Protein AF-A0ABD3NQJ9-F1 (afdb_monomer)

Sequence (187 aa):
MKRMGCMSRQHNANIPLTPEFCPSEAPSSSPTLSTSPSTSISPSTTGTDMPSSEPSLAPSQVCYPNTRRVKIQATTSDHIQVFELKVFSSGSNIAQGKTATRSSTYGTLGADRAVDGLLSLFSHTANSGSGAWLKVDLGSASDVNSITIENRWCTNKDDPHGCLCILSSAELILYNDNGDAISTVYL

Nearest PDB structures (foldseek):
  2ls6-assembly1_A  TM=3.231E-01  e=3.257E+00  Clostridium perfringens ATCC 13124
  3mpb-assembly1_A  TM=2.169E-01  e=3.257E+00  Escherichia coli O157:H7
  8vbx-assembly1_A  TM=2.309E-01  e=4.919E+00  Pectobacterium phage PhiM1
  7nvg-assembly1_W3  TM=8.852E-02  e=2.288E+00  Salmonella enterica subsp. enterica serovar Typhimurium

Radius of gyration: 22.19 Å; Cα contacts (8 Å, |Δi|>4): 408; chains: 1; bounding box: 38×42×75 Å

Organism: NCBI:txid382360

Structure (mmCIF, N/CA/C/O backbone):
data_AF-A0ABD3NQJ9-F1
#
_entry.id   AF-A0ABD3NQJ9-F1
#
loop_
_atom_site.group_PDB
_atom_site.id
_atom_si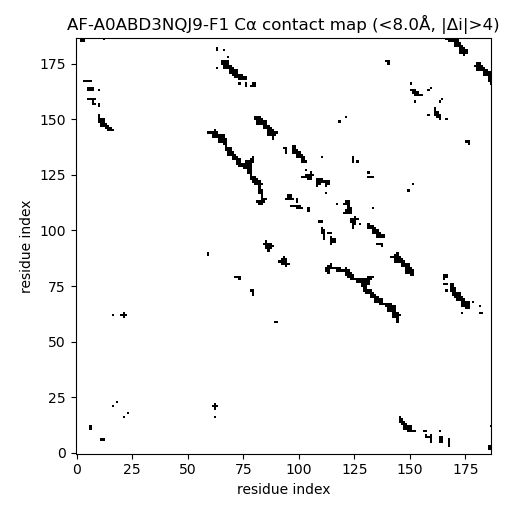te.type_symbol
_atom_site.label_atom_id
_atom_site.lab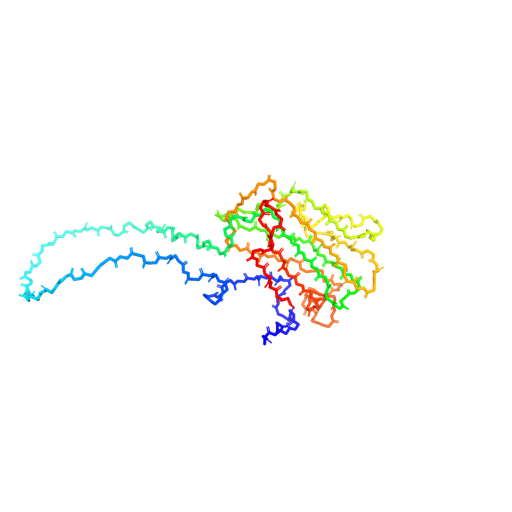el_alt_id
_atom_site.label_comp_id
_atom_site.label_asym_id
_atom_site.label_entity_id
_atom_site.label_seq_id
_atom_site.pdbx_PDB_ins_code
_atom_site.Cartn_x
_atom_site.Cartn_y
_atom_site.Cartn_z
_atom_site.occupancy
_atom_site.B_iso_or_equiv
_atom_site.auth_seq_id
_atom_site.auth_comp_id
_atom_site.auth_asym_id
_atom_site.auth_atom_id
_atom_site.pdbx_PDB_model_num
ATOM 1 N N . MET A 1 1 ? 15.214 15.465 11.133 1.00 41.84 1 MET A N 1
ATOM 2 C CA . MET A 1 1 ? 14.306 14.318 10.912 1.00 41.84 1 MET A CA 1
ATOM 3 C C . MET A 1 1 ? 15.109 13.033 11.026 1.00 41.84 1 MET A C 1
ATOM 5 O O . MET A 1 1 ? 16.181 12.959 10.434 1.00 41.84 1 MET A O 1
ATOM 9 N N . LYS A 1 2 ? 14.661 12.064 11.828 1.00 35.47 2 LYS A N 1
ATOM 10 C CA . LYS A 1 2 ? 15.391 10.810 12.046 1.00 35.47 2 LYS A CA 1
ATOM 11 C C . LYS A 1 2 ? 14.982 9.833 10.943 1.00 35.47 2 LYS A C 1
ATOM 13 O O . LYS A 1 2 ? 13.838 9.403 10.918 1.00 35.47 2 LYS A O 1
ATOM 18 N N . ARG A 1 3 ? 15.878 9.569 9.989 1.00 41.72 3 ARG A N 1
ATOM 19 C CA . ARG A 1 3 ? 15.681 8.485 9.016 1.00 41.72 3 ARG A CA 1
ATOM 20 C C . ARG A 1 3 ? 15.717 7.173 9.797 1.00 41.72 3 ARG A C 1
ATOM 22 O O . ARG A 1 3 ? 16.622 7.010 10.623 1.00 41.72 3 ARG A O 1
ATOM 29 N N . MET A 1 4 ? 14.766 6.269 9.569 1.00 50.78 4 MET A N 1
ATOM 30 C CA . MET A 1 4 ? 14.960 4.887 9.998 1.00 50.78 4 MET A CA 1
ATOM 31 C C . MET A 1 4 ? 16.250 4.416 9.306 1.00 50.78 4 MET A C 1
ATOM 33 O O . MET A 1 4 ? 16.424 4.613 8.104 1.00 50.78 4 MET A O 1
ATOM 37 N N . GLY A 1 5 ? 17.226 3.893 10.059 1.00 49.34 5 GLY A N 1
ATOM 38 C CA . GLY A 1 5 ? 18.340 3.175 9.427 1.00 49.34 5 GLY A CA 1
ATOM 39 C C . GLY A 1 5 ? 17.779 2.029 8.580 1.00 49.34 5 GLY A C 1
ATOM 40 O O . GLY A 1 5 ? 16.605 1.698 8.749 1.00 49.34 5 GLY A O 1
ATOM 41 N N . CYS A 1 6 ? 18.587 1.411 7.700 1.00 55.03 6 CYS A N 1
ATOM 42 C CA . CYS A 1 6 ? 18.113 0.241 6.947 1.00 55.03 6 CYS A CA 1
ATOM 43 C C . CYS A 1 6 ? 17.339 -0.677 7.893 1.00 55.03 6 CYS A C 1
ATOM 45 O O . CYS A 1 6 ? 17.808 -0.878 9.022 1.00 55.03 6 CYS A O 1
ATOM 47 N N . MET A 1 7 ? 16.164 -1.155 7.466 1.00 56.38 7 MET A N 1
ATOM 48 C CA . MET A 1 7 ? 15.291 -2.081 8.200 1.00 56.38 7 MET A CA 1
ATOM 49 C C . MET A 1 7 ? 16.014 -3.424 8.385 1.00 56.38 7 MET A C 1
ATOM 51 O O . MET A 1 7 ? 15.658 -4.464 7.858 1.00 56.38 7 MET A O 1
ATOM 55 N N . SER A 1 8 ? 17.124 -3.375 9.104 1.00 43.22 8 SER A N 1
ATOM 56 C CA . SER A 1 8 ? 18.217 -4.341 9.109 1.00 43.22 8 SER A CA 1
ATOM 57 C C . SER A 1 8 ? 18.018 -5.386 10.198 1.00 43.22 8 SER A C 1
ATOM 59 O O . SER A 1 8 ? 18.850 -6.271 10.367 1.00 43.22 8 SER A O 1
ATOM 61 N N . ARG A 1 9 ? 16.912 -5.293 10.951 1.00 41.62 9 ARG A N 1
ATOM 62 C CA . ARG A 1 9 ? 16.546 -6.255 11.996 1.00 41.62 9 ARG A CA 1
ATOM 63 C C . ARG A 1 9 ? 15.075 -6.670 12.007 1.00 41.62 9 ARG A C 1
ATOM 65 O O . ARG A 1 9 ? 14.709 -7.462 12.867 1.00 41.62 9 ARG A O 1
ATOM 72 N N . GLN A 1 10 ? 14.245 -6.180 11.085 1.00 43.97 10 GLN A N 1
ATOM 73 C CA . GLN A 1 10 ? 12.869 -6.654 10.934 1.00 43.97 10 GLN A CA 1
ATOM 74 C C . GLN A 1 10 ? 12.539 -6.757 9.442 1.00 43.97 10 GLN A C 1
ATOM 76 O O . GLN A 1 10 ? 12.560 -5.764 8.725 1.00 43.97 10 GLN A O 1
ATOM 81 N N . HIS A 1 11 ? 12.228 -7.972 8.987 1.00 50.62 11 HIS A N 1
ATOM 82 C CA . HIS A 1 11 ? 11.661 -8.310 7.665 1.00 50.62 11 HIS A CA 1
ATOM 83 C C . HIS A 1 11 ? 10.379 -7.534 7.364 1.00 50.62 11 HIS A C 1
ATOM 85 O O . HIS A 1 11 ? 9.944 -7.394 6.222 1.00 50.62 11 HIS A O 1
ATOM 91 N N . ASN A 1 12 ? 9.793 -7.037 8.440 1.00 53.12 12 ASN A N 1
ATOM 92 C CA . ASN A 1 12 ? 8.587 -6.278 8.512 1.00 53.12 12 ASN A CA 1
ATOM 93 C C . ASN A 1 12 ? 9.003 -4.847 8.845 1.00 53.12 12 ASN A C 1
ATOM 95 O O . ASN A 1 12 ? 9.616 -4.611 9.887 1.00 53.12 12 ASN A O 1
ATOM 99 N N . ALA A 1 13 ? 8.568 -3.870 8.054 1.00 52.97 13 ALA A N 1
ATOM 100 C CA . ALA A 1 13 ? 8.293 -2.566 8.628 1.00 52.97 13 ALA A CA 1
ATOM 101 C C . ALA A 1 13 ? 7.064 -2.751 9.512 1.00 52.97 13 ALA A C 1
ATOM 103 O O . ALA A 1 13 ? 5.945 -2.431 9.117 1.00 52.97 13 ALA A O 1
ATOM 104 N N . ASN A 1 14 ? 7.235 -3.350 10.687 1.00 53.16 14 ASN A N 1
ATOM 105 C CA . ASN A 1 14 ? 6.288 -3.054 11.728 1.00 53.16 14 ASN A CA 1
ATOM 106 C C . ASN A 1 14 ? 6.527 -1.567 11.968 1.00 53.16 14 ASN A C 1
ATOM 108 O O . ASN A 1 14 ? 7.657 -1.163 12.241 1.00 53.16 14 ASN A O 1
ATOM 112 N N . ILE A 1 15 ? 5.510 -0.743 11.769 1.00 56.09 15 ILE A N 1
ATOM 113 C CA . ILE A 1 15 ? 5.544 0.639 12.226 1.00 56.09 15 ILE A CA 1
ATOM 114 C C . ILE A 1 15 ? 4.863 0.588 13.604 1.00 56.09 15 ILE A C 1
ATOM 116 O O . ILE A 1 15 ? 3.674 0.905 13.695 1.00 56.09 15 ILE A O 1
ATOM 120 N N . PRO A 1 16 ? 5.522 0.061 14.672 1.00 45.69 16 PRO A N 1
ATOM 121 C CA . PRO A 1 16 ? 4.962 0.093 16.001 1.00 45.69 16 PRO A CA 1
ATOM 122 C C . PRO A 1 16 ? 5.026 1.538 16.465 1.00 45.69 16 PRO A C 1
ATOM 124 O O . PRO A 1 16 ? 6.067 2.195 16.481 1.00 45.69 16 PRO A O 1
ATOM 127 N N . LEU A 1 17 ? 3.855 2.019 16.816 1.00 44.81 17 LEU A N 1
ATOM 128 C CA . LEU A 1 17 ? 3.610 3.355 17.292 1.00 44.81 17 LEU A CA 1
ATOM 129 C C . LEU A 1 17 ? 4.286 3.504 18.649 1.00 44.81 17 LEU A C 1
ATOM 131 O O . LEU A 1 17 ? 3.820 2.967 19.655 1.00 44.81 17 LEU A O 1
ATOM 135 N N . THR A 1 18 ? 5.393 4.235 18.694 1.00 42.53 18 THR A N 1
ATOM 136 C CA . THR A 1 18 ? 5.741 4.920 19.933 1.00 42.53 18 THR A CA 1
ATOM 137 C C . THR A 1 18 ? 4.780 6.104 20.101 1.00 42.53 18 THR A C 1
ATOM 139 O O . THR A 1 18 ? 4.273 6.624 19.101 1.00 42.53 18 THR A O 1
ATOM 142 N N . PRO A 1 19 ? 4.519 6.563 21.339 1.00 43.56 19 PRO A N 1
ATOM 143 C CA . PRO A 1 19 ? 3.630 7.699 21.615 1.00 43.56 19 PRO A CA 1
ATOM 144 C C . PRO A 1 19 ? 3.970 8.992 20.853 1.00 43.56 19 PRO A C 1
ATOM 146 O O . PRO A 1 19 ? 3.164 9.910 20.838 1.00 43.56 19 PRO A O 1
ATOM 149 N N . GLU A 1 20 ? 5.136 9.069 20.206 1.00 44.53 20 GLU A N 1
ATOM 150 C CA . GLU A 1 20 ? 5.544 10.190 19.355 1.00 44.53 20 GLU A CA 1
ATOM 151 C C . GLU A 1 20 ? 4.870 10.219 17.964 1.00 44.53 20 GLU A C 1
ATOM 153 O O . GLU A 1 20 ? 4.947 11.247 17.296 1.00 44.53 20 GLU A O 1
ATOM 158 N N . PHE A 1 21 ? 4.218 9.137 17.505 1.00 45.72 21 PHE A N 1
ATOM 159 C CA . PHE A 1 21 ? 3.656 9.036 16.140 1.00 45.72 21 PHE A CA 1
ATOM 160 C C . PHE A 1 21 ? 2.125 8.926 16.049 1.00 45.72 21 PHE A C 1
ATOM 162 O O . PHE A 1 21 ? 1.589 8.958 14.940 1.00 45.72 21 PHE A O 1
ATOM 169 N N . CYS A 1 22 ? 1.412 8.840 17.174 1.00 54.34 22 CYS A N 1
ATOM 170 C CA . CYS A 1 22 ? -0.035 9.079 17.202 1.00 54.34 22 CYS A CA 1
ATOM 171 C C . CYS A 1 22 ? -0.230 10.537 17.637 1.00 54.34 22 CYS A C 1
ATOM 173 O O . CYS A 1 22 ? 0.335 10.903 18.667 1.00 54.34 22 CYS A O 1
ATOM 175 N N . PRO A 1 23 ? -0.973 11.386 16.902 1.00 49.16 23 PRO A N 1
ATOM 176 C CA . PRO A 1 23 ? -1.231 12.748 17.351 1.00 49.16 23 PRO A CA 1
ATOM 177 C C . PRO A 1 23 ? -1.960 12.697 18.699 1.00 49.16 23 PRO A C 1
ATOM 179 O O . PRO A 1 23 ? -3.140 12.360 18.778 1.00 49.16 23 PRO A O 1
ATOM 182 N N . SER A 1 24 ? -1.230 12.975 19.778 1.00 54.88 24 SER A N 1
ATOM 183 C CA . SER A 1 24 ? -1.767 13.013 21.130 1.00 54.88 24 SER A CA 1
ATOM 184 C C . SER A 1 24 ? -2.411 14.371 21.375 1.00 54.88 24 SER A C 1
ATOM 186 O O . SER A 1 24 ? -1.846 15.193 22.080 1.00 54.88 24 SER A O 1
ATOM 188 N N . GLU A 1 25 ? -3.570 14.649 20.792 1.00 42.88 25 GLU A N 1
ATOM 189 C CA . GLU A 1 25 ? -4.419 15.716 21.328 1.00 42.88 25 GLU A CA 1
ATOM 190 C C . GLU A 1 25 ? -5.856 15.559 20.837 1.00 42.88 25 GLU A C 1
ATOM 192 O O . GLU A 1 25 ? -6.252 16.031 19.774 1.00 42.88 25 GLU A O 1
ATOM 197 N N . ALA A 1 26 ? -6.671 14.900 21.660 1.00 40.50 26 ALA A N 1
ATOM 198 C CA . ALA A 1 26 ? -8.063 15.308 21.749 1.00 40.50 26 ALA A CA 1
ATOM 199 C C . ALA A 1 26 ? -8.077 16.716 22.379 1.00 40.50 26 ALA A C 1
ATOM 201 O O . ALA A 1 26 ? -7.359 16.921 23.363 1.00 40.50 26 ALA A O 1
ATOM 202 N N . PRO A 1 27 ? -8.854 17.691 21.869 1.00 36.44 27 PRO A N 1
ATOM 203 C CA . PRO A 1 27 ? -8.947 18.998 22.504 1.00 36.44 27 PRO A CA 1
ATOM 204 C C . PRO A 1 27 ? -9.556 18.827 23.900 1.00 36.44 27 PRO A C 1
ATOM 206 O O . PRO A 1 27 ? -10.761 18.622 24.047 1.00 36.44 27 PRO A O 1
ATOM 209 N N . SER A 1 28 ? -8.718 18.900 24.937 1.00 38.34 28 SER A N 1
ATOM 210 C CA . SER A 1 28 ? -9.170 18.936 26.325 1.00 38.34 28 SER A CA 1
ATOM 211 C C . SER A 1 28 ? -9.816 20.292 26.584 1.00 38.34 28 SER A C 1
ATOM 213 O O . SER A 1 28 ? -9.173 21.263 26.972 1.00 38.34 28 SER A O 1
ATOM 215 N N . SER A 1 29 ? -11.114 20.371 26.313 1.00 40.09 29 SER A N 1
ATOM 216 C CA . SER A 1 29 ? -11.963 21.407 26.883 1.00 40.09 29 SER A CA 1
ATOM 217 C C . SER A 1 29 ? -12.536 20.844 28.174 1.00 40.09 29 SER A C 1
ATOM 219 O O . SER A 1 29 ? -13.473 20.049 28.151 1.00 40.09 29 SER A O 1
ATOM 221 N N . SER A 1 30 ? -11.976 21.220 29.318 1.00 41.25 30 SER A N 1
ATOM 222 C CA . SER A 1 30 ? -12.672 21.075 30.596 1.00 41.25 30 SER A CA 1
ATOM 223 C C . SER A 1 30 ? -12.399 22.295 31.477 1.00 41.25 30 SER A C 1
ATOM 225 O O . SER A 1 30 ? -11.248 22.723 31.576 1.00 41.25 30 SER A O 1
ATOM 227 N N . PRO A 1 31 ? -13.449 22.901 32.063 1.00 40.94 31 PRO A N 1
ATOM 228 C CA . PRO A 1 31 ? -13.341 24.123 32.842 1.00 40.94 31 PRO A CA 1
ATOM 229 C C . PRO A 1 31 ? -12.837 23.858 34.270 1.00 40.94 31 PRO A C 1
ATOM 231 O O . PRO A 1 31 ? -12.745 22.729 34.745 1.00 40.94 31 PRO A O 1
ATOM 234 N N . THR A 1 32 ? -12.482 24.957 34.922 1.00 39.91 32 THR A N 1
ATOM 235 C CA . THR A 1 32 ? -11.746 25.123 36.178 1.00 39.91 32 THR A CA 1
ATOM 236 C C . THR A 1 32 ? -12.544 24.897 37.479 1.00 39.91 32 THR A C 1
ATOM 238 O O . THR A 1 32 ? -13.745 25.147 37.523 1.00 39.91 32 THR A O 1
ATOM 241 N N . LEU A 1 33 ? -11.774 24.615 38.555 1.00 34.66 33 LEU A N 1
ATOM 242 C CA . LEU A 1 33 ? -12.032 24.764 40.017 1.00 34.66 33 LEU A CA 1
ATOM 243 C C . LEU A 1 33 ? -12.966 23.701 40.655 1.00 34.66 33 LEU A C 1
ATOM 245 O O . LEU A 1 33 ? -13.904 23.247 40.029 1.00 34.66 33 LEU A O 1
ATOM 249 N N . SER A 1 34 ? -12.798 23.220 41.896 1.00 33.34 34 SER A N 1
ATOM 250 C CA . SER A 1 34 ? -12.304 23.862 43.120 1.00 33.34 34 SER A CA 1
ATOM 251 C C . SER A 1 34 ? -11.898 22.839 44.211 1.00 33.34 34 SER A C 1
ATOM 253 O O . SER A 1 34 ? -12.235 21.661 44.170 1.00 33.34 34 SER A O 1
ATOM 255 N N . THR A 1 35 ? -11.180 23.369 45.192 1.00 34.31 35 THR A N 1
ATOM 256 C CA . THR A 1 35 ? -10.477 22.854 46.376 1.00 34.31 35 THR A CA 1
ATOM 257 C C . THR A 1 35 ? -11.346 22.180 47.457 1.00 34.31 35 THR A C 1
ATOM 259 O O . THR A 1 35 ? -12.382 22.733 47.820 1.00 34.31 35 THR A O 1
ATOM 262 N N . SER A 1 36 ? -10.857 21.100 48.097 1.00 37.53 36 SER A N 1
ATOM 263 C CA . SER A 1 36 ? -10.698 20.968 49.576 1.00 37.53 36 SER A CA 1
ATOM 264 C C . SER A 1 36 ? -10.189 19.575 50.027 1.00 37.53 36 SER A C 1
ATOM 266 O O . SER A 1 36 ? -10.501 18.585 49.368 1.00 37.53 36 SER A O 1
ATOM 268 N N . PRO A 1 37 ? -9.435 19.468 51.148 1.00 48.06 37 PRO A N 1
ATOM 269 C CA . PRO A 1 37 ? -8.890 18.212 51.685 1.00 48.06 37 PRO A CA 1
ATOM 270 C C . PRO A 1 37 ? -9.682 17.679 52.898 1.00 48.06 37 PRO A C 1
ATOM 272 O O . PRO A 1 37 ? -10.289 18.471 53.616 1.00 48.06 37 PRO A O 1
ATOM 275 N N . SER A 1 38 ? -9.604 16.370 53.192 1.00 34.53 38 SER A N 1
ATOM 276 C CA . SER A 1 38 ? -9.617 15.818 54.568 1.00 34.53 38 SER A CA 1
ATOM 277 C C . SER A 1 38 ? -9.325 14.310 54.633 1.00 34.53 38 SER A C 1
ATOM 279 O O . SER A 1 38 ? -9.679 13.531 53.754 1.00 34.53 38 SER A O 1
ATOM 281 N N . THR A 1 39 ? -8.651 13.952 55.719 1.00 33.91 39 THR A N 1
ATOM 282 C CA . THR A 1 39 ? -8.028 12.684 56.120 1.00 33.91 39 THR A CA 1
ATOM 283 C C . THR A 1 39 ? -8.988 11.804 56.946 1.00 33.91 39 THR A C 1
ATOM 285 O O . THR A 1 39 ? -9.693 12.374 57.767 1.00 33.91 39 THR A O 1
ATOM 288 N N . SER A 1 40 ? -8.949 10.457 56.833 1.00 34.47 40 SER A N 1
ATOM 289 C CA . SER A 1 40 ? -8.777 9.488 57.963 1.00 34.47 40 SER A CA 1
ATOM 290 C C . SER A 1 40 ? -9.226 8.022 57.684 1.00 34.47 40 SER A C 1
ATOM 292 O O . SER A 1 40 ? -10.404 7.759 57.481 1.00 34.47 40 SER A O 1
ATOM 294 N N . ILE A 1 41 ? -8.260 7.090 57.725 1.00 41.69 41 ILE A N 1
ATOM 295 C CA . ILE A 1 41 ? -8.150 5.783 58.443 1.00 41.69 41 ILE A CA 1
ATOM 296 C C . ILE A 1 41 ? -9.408 4.882 58.719 1.00 41.69 41 ILE A C 1
ATOM 298 O O . ILE A 1 41 ? -10.216 5.236 59.567 1.00 41.69 41 ILE A O 1
ATOM 302 N N . SER A 1 42 ? -9.435 3.686 58.069 1.00 36.56 42 SER A N 1
ATOM 303 C CA . SER A 1 42 ? -9.794 2.255 58.416 1.00 36.56 42 SER A CA 1
ATOM 304 C C . SER A 1 42 ? -10.817 1.867 59.532 1.00 36.56 42 SER A C 1
ATOM 306 O O . SER A 1 42 ? -10.944 2.641 60.474 1.00 36.56 42 SER A O 1
ATOM 308 N N . PRO A 1 43 ? -11.463 0.648 59.562 1.00 44.94 43 PRO A N 1
ATOM 309 C CA . PRO A 1 43 ? -10.934 -0.677 59.146 1.00 44.94 43 PRO A CA 1
ATOM 310 C C . PRO A 1 43 ? -11.897 -1.718 58.488 1.00 44.94 43 PRO A C 1
ATOM 312 O O . PRO A 1 43 ? -13.073 -1.481 58.240 1.00 44.94 43 PRO A O 1
ATOM 315 N N . SER A 1 44 ? -11.301 -2.885 58.199 1.00 36.06 44 SER A N 1
ATOM 316 C CA . SER A 1 44 ? -11.706 -4.090 57.453 1.00 36.06 44 SER A CA 1
ATOM 317 C C . SER A 1 44 ? -13.127 -4.653 57.596 1.00 36.06 44 SER A C 1
ATOM 319 O O . SER A 1 44 ? -13.629 -4.841 58.701 1.00 36.06 44 SER A O 1
ATOM 321 N N . THR A 1 45 ? -13.660 -5.155 56.474 1.00 34.03 45 THR A N 1
ATOM 322 C CA . THR A 1 45 ? -14.543 -6.333 56.442 1.00 34.03 45 THR A CA 1
ATOM 323 C C . THR A 1 45 ? -14.082 -7.318 55.367 1.00 34.03 45 THR A C 1
ATOM 325 O O . THR A 1 45 ? -13.682 -6.952 54.266 1.00 34.03 45 THR A O 1
ATOM 328 N N . THR A 1 46 ? -14.063 -8.582 55.768 1.00 37.94 46 THR A N 1
ATOM 329 C CA . THR A 1 46 ? -13.629 -9.764 55.032 1.00 37.94 46 THR A CA 1
ATOM 330 C C . THR A 1 46 ? -14.667 -10.117 53.967 1.00 37.94 46 THR A C 1
ATOM 332 O O . THR A 1 46 ? -15.780 -10.512 54.302 1.00 37.94 46 THR A O 1
ATOM 335 N N . GLY A 1 47 ? -14.296 -10.001 52.695 1.00 38.84 47 GLY A N 1
ATOM 336 C CA . GLY A 1 47 ? -15.041 -10.532 51.558 1.00 38.84 47 GLY A CA 1
ATOM 337 C C . GLY A 1 47 ? -14.060 -11.246 50.642 1.00 38.84 47 GLY A C 1
ATOM 338 O O . GLY A 1 47 ? -13.128 -10.636 50.125 1.00 38.84 47 GLY A O 1
ATOM 339 N N . THR A 1 48 ? -14.203 -12.562 50.523 1.00 40.75 48 THR A N 1
ATOM 340 C CA . THR A 1 48 ? -13.428 -13.400 49.606 1.00 40.75 48 THR A CA 1
ATOM 341 C C . THR A 1 48 ? -13.941 -13.165 48.189 1.00 40.75 48 THR A C 1
ATOM 343 O O . THR A 1 48 ? -14.697 -13.975 47.664 1.00 40.75 48 THR A O 1
ATOM 346 N N . ASP A 1 49 ? -13.548 -12.047 47.582 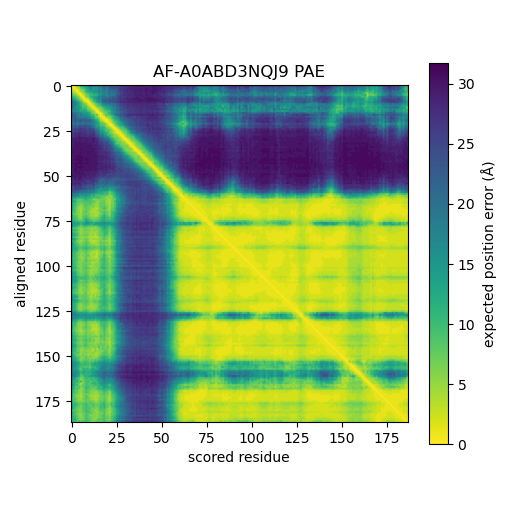1.00 38.59 49 ASP A N 1
ATOM 347 C CA . ASP A 1 49 ? -13.782 -11.805 46.164 1.00 38.59 49 ASP A CA 1
ATOM 348 C C . ASP A 1 49 ? -12.603 -12.345 45.356 1.00 38.59 49 ASP A C 1
ATOM 350 O O . ASP A 1 49 ? -11.458 -11.896 45.424 1.00 38.59 49 ASP A O 1
ATOM 354 N N . MET A 1 50 ? -12.923 -13.397 44.618 1.00 45.12 50 MET A N 1
ATOM 355 C CA . MET A 1 50 ? -12.104 -14.034 43.605 1.00 45.12 50 MET A CA 1
ATOM 356 C C . MET A 1 50 ? -11.755 -12.990 42.528 1.00 45.12 50 MET A C 1
ATOM 358 O O . MET A 1 50 ? -12.678 -12.405 41.956 1.00 45.12 50 MET A O 1
ATOM 362 N N . PRO A 1 51 ? -10.478 -12.722 42.198 1.00 43.19 51 PRO A N 1
ATOM 363 C CA . PRO A 1 51 ? -10.185 -11.853 41.071 1.00 43.19 51 PRO A CA 1
ATOM 364 C C . PRO A 1 51 ? -10.547 -12.605 39.789 1.00 43.19 51 PRO A C 1
ATOM 366 O O . PRO A 1 51 ? -9.828 -13.504 39.353 1.00 43.19 51 PRO A O 1
ATOM 369 N N . SER A 1 52 ? -11.686 -12.246 39.193 1.00 48.03 52 SER A N 1
ATOM 370 C CA . SER A 1 52 ? -11.973 -12.555 37.796 1.00 48.03 52 SER A CA 1
ATOM 371 C C . SER A 1 52 ? -10.901 -11.871 36.957 1.00 48.03 52 SER A C 1
ATOM 373 O O . SER A 1 52 ? -10.915 -10.656 36.761 1.00 48.03 52 SER A O 1
ATOM 375 N N . SER A 1 53 ? -9.920 -12.650 36.517 1.00 45.66 53 SER A N 1
ATOM 376 C CA . SER A 1 53 ? -8.923 -12.248 35.535 1.00 45.66 53 SER A CA 1
ATOM 377 C C . SER A 1 53 ? -9.574 -12.213 34.153 1.00 45.66 53 SER A C 1
ATOM 379 O O . SER A 1 53 ? -9.254 -13.017 33.279 1.00 45.66 53 SER A O 1
ATOM 381 N N . GLU A 1 54 ? -10.537 -11.317 33.968 1.00 54.91 54 GLU A N 1
ATOM 382 C CA . GLU A 1 54 ? -10.977 -10.936 32.638 1.00 54.91 54 GLU A CA 1
ATOM 383 C C . GLU A 1 54 ? -9.899 -9.988 32.099 1.00 54.91 54 GLU A C 1
ATOM 385 O O . GLU A 1 54 ? -9.625 -8.961 32.732 1.00 54.91 54 GLU A O 1
ATOM 390 N N . PRO A 1 55 ? -9.193 -10.320 31.003 1.00 44.97 55 PRO A N 1
ATOM 391 C CA . PRO A 1 55 ? -8.299 -9.357 30.395 1.00 44.97 55 PRO A CA 1
ATOM 392 C C . PRO A 1 55 ? -9.170 -8.198 29.919 1.00 44.97 55 PRO A C 1
ATOM 394 O O . PRO A 1 55 ? -9.867 -8.308 28.914 1.00 44.97 55 PRO A O 1
ATOM 397 N N . SER A 1 56 ? -9.149 -7.095 30.670 1.00 47.88 56 SER A N 1
ATOM 398 C CA . SER A 1 56 ? -9.660 -5.812 30.208 1.00 47.88 56 SER A CA 1
ATOM 399 C C . SER A 1 56 ? -8.932 -5.519 28.905 1.00 47.88 56 SER A C 1
ATOM 401 O O . SER A 1 56 ? -7.731 -5.231 28.905 1.00 47.88 56 SER A O 1
ATOM 403 N N . LEU A 1 57 ? -9.630 -5.722 27.787 1.00 47.72 57 LEU A N 1
ATOM 404 C CA . LEU A 1 57 ? -9.146 -5.378 26.463 1.00 47.72 57 LEU A CA 1
ATOM 405 C C . LEU A 1 57 ? -8.940 -3.868 26.486 1.00 47.72 57 LEU A C 1
ATOM 407 O O . LEU A 1 57 ? -9.884 -3.100 26.302 1.00 47.72 57 LEU A O 1
ATOM 411 N N . ALA A 1 58 ? -7.713 -3.445 26.792 1.00 53.41 58 ALA A N 1
ATOM 412 C CA . ALA A 1 58 ? -7.329 -2.051 26.709 1.00 53.41 58 ALA A CA 1
ATOM 413 C C . ALA A 1 58 ? -7.775 -1.531 25.332 1.00 53.41 58 ALA A C 1
ATOM 415 O O . ALA A 1 58 ? -7.574 -2.235 24.332 1.00 53.41 58 ALA A O 1
ATOM 416 N N . PRO A 1 59 ? -8.418 -0.352 25.255 1.00 53.94 59 PRO A N 1
ATOM 417 C CA . PRO A 1 59 ? -8.887 0.166 23.982 1.00 53.94 59 PRO A CA 1
ATOM 418 C C . PRO A 1 59 ? -7.703 0.224 23.016 1.00 53.94 59 PRO A C 1
ATOM 420 O O . PRO A 1 59 ? -6.658 0.793 23.331 1.00 53.94 59 PRO A O 1
ATOM 423 N N . SER A 1 60 ? -7.849 -0.420 21.856 1.00 62.81 60 SER A N 1
ATOM 424 C CA . SER A 1 60 ? -6.836 -0.374 20.803 1.00 62.81 60 SER A CA 1
ATOM 425 C C . SER A 1 60 ? -6.667 1.085 20.382 1.00 62.81 60 SER A C 1
ATOM 427 O O . SER A 1 60 ? -7.576 1.662 19.789 1.00 62.81 60 SER A O 1
ATOM 429 N N . GLN A 1 61 ? -5.539 1.700 20.742 1.00 72.25 61 GLN A N 1
ATOM 430 C CA . GLN A 1 61 ? -5.270 3.112 20.474 1.00 72.25 61 GLN A CA 1
ATOM 431 C C . GLN A 1 61 ? -5.357 3.386 18.967 1.00 72.25 61 GLN A C 1
ATOM 433 O O . GLN A 1 61 ? -4.666 2.746 18.171 1.00 72.25 61 GLN A O 1
ATOM 438 N N . VAL A 1 62 ? -6.239 4.303 18.563 1.00 79.69 62 VAL A N 1
ATOM 439 C CA . VAL A 1 62 ? -6.361 4.755 17.169 1.00 79.69 62 VAL A CA 1
ATOM 440 C C . VAL A 1 62 ? -5.260 5.771 16.894 1.00 79.69 62 VAL A C 1
ATOM 442 O O . VAL A 1 62 ? -5.093 6.713 17.667 1.00 79.69 62 VAL A O 1
ATOM 445 N N . CYS A 1 63 ? -4.519 5.595 15.800 1.00 82.94 63 CYS A N 1
ATOM 446 C CA . CYS A 1 63 ? -3.393 6.473 15.469 1.00 82.94 63 CYS A CA 1
ATOM 447 C C . CYS A 1 63 ? -3.571 7.231 14.164 1.00 82.94 63 CYS A C 1
ATOM 449 O O . CYS A 1 63 ? -3.089 8.356 14.057 1.00 82.94 63 CYS A O 1
ATOM 451 N N . TYR A 1 64 ? -4.327 6.674 13.217 1.00 87.75 64 TYR A N 1
ATOM 452 C CA . TYR A 1 64 ? -4.683 7.371 11.986 1.00 87.75 64 TYR A CA 1
ATOM 453 C C . TYR A 1 64 ? -6.193 7.255 11.737 1.00 87.75 64 TYR A C 1
ATOM 455 O O . TYR A 1 64 ? -6.635 6.341 11.028 1.00 87.75 64 TYR A O 1
ATOM 463 N N . PRO A 1 65 ? -7.003 8.137 12.352 1.00 91.00 65 PRO A N 1
ATOM 464 C CA . PRO A 1 65 ? -8.442 8.145 12.129 1.00 91.00 65 PRO A CA 1
ATOM 465 C C . PRO A 1 65 ? -8.766 8.549 10.690 1.00 91.00 65 PRO A C 1
ATOM 467 O O . PRO A 1 65 ? -7.989 9.248 10.036 1.00 91.00 65 PRO A O 1
ATOM 470 N N . ASN A 1 66 ? -9.940 8.146 10.207 1.00 93.88 66 ASN A N 1
ATOM 471 C CA . ASN A 1 66 ? -10.444 8.508 8.877 1.00 93.88 66 ASN A CA 1
ATOM 472 C C . ASN A 1 66 ? -9.507 8.140 7.706 1.00 93.88 66 ASN A C 1
ATOM 474 O O . ASN A 1 66 ? -9.502 8.818 6.677 1.00 93.88 66 ASN A O 1
ATOM 478 N N . THR A 1 67 ? -8.715 7.071 7.825 1.00 96.31 67 THR A N 1
ATOM 479 C CA . THR A 1 67 ? -7.842 6.617 6.734 1.00 96.31 67 THR A CA 1
ATOM 480 C C . THR A 1 67 ? -8.659 5.864 5.695 1.00 96.31 67 THR A C 1
ATOM 482 O O . THR A 1 67 ? -9.304 4.868 6.010 1.00 96.31 67 THR A O 1
ATOM 485 N N . ARG A 1 68 ? -8.581 6.283 4.433 1.00 98.00 68 ARG A N 1
ATOM 486 C CA . ARG A 1 68 ? -9.187 5.592 3.290 1.00 98.00 68 ARG A CA 1
ATOM 487 C C . ARG A 1 68 ? -8.163 4.914 2.395 1.00 98.00 68 ARG A C 1
ATOM 489 O O . ARG A 1 68 ? -8.437 3.848 1.846 1.00 98.00 68 ARG A O 1
ATOM 496 N N . ARG A 1 69 ? -7.007 5.544 2.181 1.00 98.50 69 ARG A N 1
ATOM 497 C CA . ARG A 1 69 ? -5.977 5.020 1.273 1.00 98.50 69 ARG A CA 1
ATOM 498 C C . ARG A 1 69 ? -4.615 5.050 1.930 1.00 98.50 69 ARG A C 1
ATOM 500 O O . ARG A 1 69 ? -4.290 6.000 2.631 1.00 98.50 69 ARG A O 1
ATOM 507 N N . VAL A 1 70 ? -3.811 4.039 1.638 1.00 97.69 70 VAL A N 1
ATOM 508 C CA . VAL A 1 70 ? -2.433 3.920 2.118 1.00 97.69 70 VAL A CA 1
ATOM 509 C C . VAL A 1 70 ? -1.522 3.777 0.909 1.00 97.69 70 VAL A C 1
ATOM 511 O O . VAL A 1 70 ? -1.774 2.936 0.046 1.00 97.69 70 VAL A O 1
ATOM 514 N N . LYS A 1 71 ? -0.490 4.615 0.807 1.00 97.25 71 LYS A N 1
ATOM 515 C CA . LYS A 1 71 ? 0.441 4.64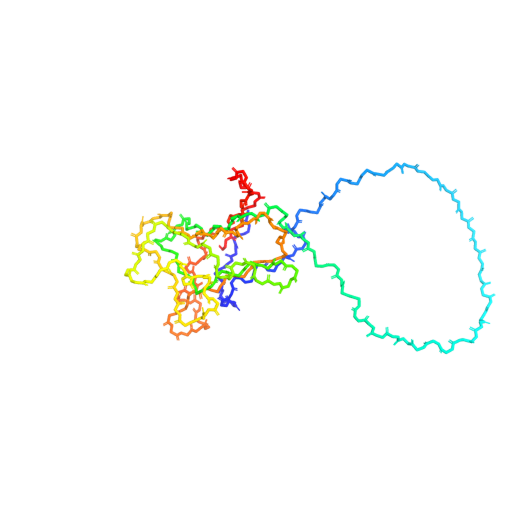4 -0.324 1.00 97.25 71 LYS A CA 1
ATOM 516 C C . LYS A 1 71 ? 1.875 4.509 0.156 1.00 97.25 71 LYS A C 1
ATOM 518 O O . LYS A 1 71 ? 2.298 5.273 1.008 1.00 97.25 71 LYS A O 1
ATOM 523 N N . ILE A 1 72 ? 2.625 3.598 -0.445 1.00 94.12 72 ILE A N 1
ATOM 524 C CA . ILE A 1 72 ? 4.080 3.528 -0.329 1.00 94.12 72 ILE A CA 1
ATOM 525 C C . ILE A 1 72 ? 4.655 4.162 -1.592 1.00 94.12 72 ILE A C 1
ATOM 527 O O . ILE A 1 72 ? 4.285 3.760 -2.698 1.00 94.12 72 ILE A O 1
ATOM 531 N N . GLN A 1 73 ? 5.534 5.146 -1.448 1.00 93.25 73 GLN A N 1
ATOM 532 C CA . GLN A 1 73 ? 6.169 5.837 -2.566 1.00 93.25 73 GLN A CA 1
ATOM 533 C C . GLN A 1 73 ? 7.680 5.874 -2.386 1.00 93.25 73 GLN A C 1
ATOM 535 O O . GLN A 1 73 ? 8.176 6.319 -1.359 1.00 93.25 73 GLN A O 1
ATOM 540 N N . ALA A 1 74 ? 8.413 5.439 -3.404 1.00 89.88 74 ALA A N 1
ATOM 541 C CA . ALA A 1 74 ? 9.857 5.569 -3.438 1.00 89.88 74 ALA A CA 1
ATOM 542 C C . ALA A 1 74 ? 10.253 7.045 -3.569 1.00 89.88 74 ALA A C 1
ATOM 544 O O . ALA A 1 74 ? 9.734 7.766 -4.426 1.00 89.88 74 ALA A O 1
ATOM 545 N N . THR A 1 75 ? 11.204 7.476 -2.745 1.00 86.00 75 THR A N 1
ATOM 546 C CA . THR A 1 75 ? 11.812 8.807 -2.822 1.00 86.00 75 THR A CA 1
ATOM 547 C C . THR A 1 75 ? 13.057 8.778 -3.702 1.00 86.00 75 THR A C 1
ATOM 549 O O . THR A 1 75 ? 13.211 9.638 -4.564 1.00 86.00 75 THR A O 1
ATOM 552 N N . THR A 1 76 ? 13.907 7.756 -3.544 1.00 80.44 76 THR A N 1
ATOM 553 C CA . THR A 1 76 ? 15.122 7.573 -4.362 1.00 80.44 76 THR A CA 1
ATOM 554 C C . THR A 1 76 ? 15.322 6.153 -4.900 1.00 80.44 76 THR A C 1
ATOM 556 O O . THR A 1 76 ? 16.295 5.925 -5.608 1.00 80.44 76 THR A O 1
ATOM 559 N N . SER A 1 77 ? 14.452 5.190 -4.566 1.00 76.31 77 SER A N 1
ATOM 560 C CA . SER A 1 77 ? 14.477 3.845 -5.168 1.00 76.31 77 SER A CA 1
ATOM 561 C C . SER A 1 77 ? 13.788 3.832 -6.541 1.00 76.31 77 SER A C 1
ATOM 563 O O . SER A 1 77 ? 12.785 4.515 -6.757 1.00 76.31 77 SER A O 1
ATOM 565 N N . ASP A 1 78 ? 14.280 2.983 -7.441 1.00 82.88 78 ASP A N 1
ATOM 566 C CA . ASP A 1 78 ? 13.713 2.761 -8.778 1.00 82.88 78 ASP A CA 1
ATOM 567 C C . ASP A 1 78 ? 12.443 1.900 -8.764 1.00 82.88 78 ASP A C 1
ATOM 569 O O . ASP A 1 78 ? 11.735 1.807 -9.772 1.00 82.88 78 ASP A O 1
ATOM 573 N N . HIS A 1 79 ? 12.179 1.204 -7.654 1.00 87.81 79 HIS A N 1
ATOM 574 C CA . HIS A 1 79 ? 11.077 0.258 -7.546 1.00 87.81 79 HIS A CA 1
ATOM 575 C C . HIS A 1 79 ? 10.534 0.119 -6.121 1.00 87.81 79 HIS A C 1
ATOM 577 O O . HIS A 1 79 ? 11.247 0.282 -5.132 1.00 87.81 79 HIS A O 1
ATOM 583 N N . ILE A 1 80 ? 9.258 -0.256 -6.042 1.00 90.75 80 ILE A N 1
ATOM 584 C CA . ILE A 1 80 ? 8.588 -0.743 -4.839 1.00 90.75 80 ILE A CA 1
ATOM 585 C C . ILE A 1 80 ? 8.359 -2.244 -4.995 1.00 90.75 80 ILE A C 1
ATOM 587 O O . ILE A 1 80 ? 7.807 -2.703 -6.002 1.00 90.75 80 ILE A O 1
ATOM 591 N N . GLN A 1 81 ? 8.802 -2.994 -3.987 1.00 90.31 81 GLN A N 1
ATOM 592 C CA . GLN A 1 81 ? 8.630 -4.436 -3.873 1.00 90.31 81 GLN A CA 1
ATOM 593 C C . GLN A 1 81 ? 8.117 -4.771 -2.477 1.00 90.31 81 GLN A C 1
ATOM 595 O O . GLN A 1 81 ? 8.771 -4.449 -1.492 1.00 90.31 81 GLN A O 1
ATOM 600 N N . VAL A 1 82 ? 6.948 -5.397 -2.390 1.00 91.62 82 VAL A N 1
ATOM 601 C CA . VAL A 1 82 ? 6.284 -5.689 -1.111 1.00 91.62 82 VAL A CA 1
ATOM 602 C C . VAL A 1 82 ? 5.607 -7.049 -1.222 1.00 91.62 82 VAL A C 1
ATOM 604 O O . VAL A 1 82 ? 4.903 -7.283 -2.208 1.00 91.62 82 VAL A O 1
ATOM 607 N N . PHE A 1 83 ? 5.831 -7.934 -0.245 1.00 92.81 83 PHE A N 1
ATOM 608 C CA . PHE A 1 83 ? 5.059 -9.172 -0.118 1.00 92.81 83 PHE A CA 1
ATOM 609 C C . PHE A 1 83 ? 3.628 -8.847 0.279 1.00 92.81 83 PHE A C 1
ATOM 611 O O . PHE A 1 83 ? 2.724 -9.221 -0.438 1.00 92.81 83 PHE A O 1
ATOM 618 N N . GLU A 1 84 ? 3.431 -8.085 1.353 1.00 95.12 84 GLU A N 1
ATOM 619 C CA . GLU A 1 84 ? 2.100 -7.758 1.865 1.00 95.12 84 GLU A CA 1
ATOM 620 C C . GLU A 1 84 ? 2.110 -6.394 2.574 1.00 95.12 84 GLU A C 1
ATOM 622 O O . GLU A 1 84 ? 3.029 -6.077 3.334 1.00 95.12 84 GLU A O 1
ATOM 627 N N . LEU A 1 85 ? 1.076 -5.586 2.352 1.00 95.75 85 LEU A N 1
ATOM 628 C CA . LEU A 1 85 ? 0.762 -4.390 3.126 1.00 95.75 85 LEU A CA 1
ATOM 629 C C . LEU A 1 85 ? -0.437 -4.693 4.023 1.00 95.75 85 LEU A C 1
ATOM 631 O O . LEU A 1 85 ? -1.569 -4.818 3.558 1.00 95.75 85 LEU A O 1
ATOM 635 N N . LYS A 1 86 ? -0.191 -4.758 5.328 1.00 95.69 86 LYS A N 1
ATOM 636 C CA . LYS A 1 86 ? -1.215 -5.014 6.339 1.00 95.69 86 LYS A CA 1
ATOM 637 C C . LYS A 1 86 ? -1.582 -3.706 7.019 1.00 95.69 86 LYS A C 1
ATOM 639 O O . LYS A 1 86 ? -0.713 -2.999 7.524 1.00 95.69 86 LYS A O 1
ATOM 644 N N . VAL A 1 87 ? -2.871 -3.396 7.045 1.00 95.69 87 VAL A N 1
ATOM 645 C CA . VAL A 1 87 ? -3.419 -2.216 7.722 1.00 95.69 87 VAL A CA 1
ATOM 646 C C . VAL A 1 87 ? -4.398 -2.726 8.759 1.00 95.69 87 VAL A C 1
ATOM 648 O O . VAL A 1 87 ? -5.374 -3.375 8.399 1.00 95.69 87 VAL A O 1
ATOM 651 N N . PHE A 1 88 ? -4.133 -2.477 10.036 1.00 93.81 88 PHE A N 1
ATOM 652 C CA . PHE A 1 88 ? -4.921 -3.033 11.127 1.00 93.81 88 PHE A CA 1
ATOM 653 C C . PHE A 1 88 ? -5.909 -2.021 11.695 1.00 93.81 88 PHE A C 1
ATOM 655 O O . PHE A 1 88 ? -5.536 -0.896 12.029 1.00 93.81 88 PHE A O 1
ATOM 662 N N . SER A 1 89 ? -7.152 -2.466 11.858 1.00 93.44 89 SER A N 1
ATOM 663 C CA . SER A 1 89 ? -8.213 -1.784 12.599 1.00 93.44 89 SER A CA 1
ATOM 664 C C . SER A 1 89 ? -8.864 -2.788 13.546 1.00 93.44 89 SER A C 1
ATOM 666 O O . SER A 1 89 ? -9.241 -3.882 13.124 1.00 93.44 89 SER A O 1
ATOM 668 N N . SER A 1 90 ? -8.902 -2.472 14.839 1.00 89.19 90 SER A N 1
ATOM 669 C CA . SER A 1 90 ? -9.413 -3.331 15.917 1.00 89.19 90 SER A CA 1
ATOM 670 C C . SER A 1 90 ? -8.905 -4.780 15.831 1.00 89.19 90 SER A C 1
ATOM 672 O O . SER A 1 90 ? -9.663 -5.736 15.974 1.00 89.19 90 SER A O 1
ATOM 674 N N . GLY A 1 91 ? -7.610 -4.949 15.538 1.00 86.75 91 GLY A N 1
ATOM 675 C CA . GLY A 1 91 ? -6.952 -6.258 15.430 1.00 86.75 91 GLY A CA 1
ATOM 676 C C . GLY A 1 91 ? -7.164 -7.007 14.107 1.00 86.75 91 GLY A C 1
ATOM 677 O O . GLY A 1 91 ? -6.577 -8.069 13.922 1.00 86.75 91 GLY A O 1
ATOM 678 N N . SER A 1 92 ? -7.940 -6.463 13.166 1.00 94.06 92 SER A N 1
ATOM 679 C CA . SER A 1 92 ? -8.200 -7.077 11.856 1.00 94.06 92 SER A CA 1
ATOM 680 C C . SER A 1 92 ? -7.412 -6.393 10.741 1.00 94.06 92 SER A C 1
ATOM 682 O O . SER A 1 92 ? -7.372 -5.165 10.686 1.00 94.06 92 SER A O 1
ATOM 684 N N . ASN A 1 93 ? -6.816 -7.168 9.825 1.00 95.88 93 ASN A N 1
ATOM 685 C CA . ASN A 1 93 ? -6.184 -6.620 8.621 1.00 95.88 93 ASN A CA 1
ATOM 686 C C . ASN A 1 93 ? -7.261 -6.181 7.616 1.00 95.88 93 ASN A C 1
ATOM 688 O O . ASN A 1 93 ? -7.803 -6.996 6.875 1.00 95.88 93 ASN A O 1
ATOM 692 N N . ILE A 1 94 ? -7.554 -4.885 7.578 1.00 97.81 94 ILE A N 1
ATOM 693 C CA . ILE A 1 94 ? -8.570 -4.294 6.703 1.00 97.81 94 ILE A CA 1
ATOM 694 C C . ILE A 1 94 ? -8.069 -4.020 5.279 1.00 97.81 94 ILE A C 1
ATOM 696 O O . ILE A 1 94 ? -8.865 -3.608 4.438 1.00 97.81 94 ILE A O 1
ATOM 700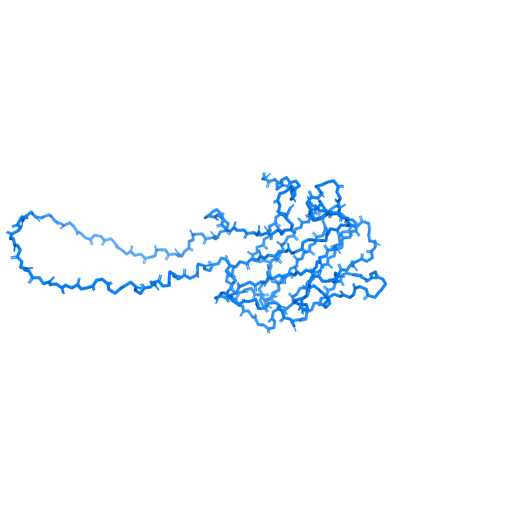 N N . ALA A 1 95 ? -6.782 -4.241 4.989 1.00 98.31 95 ALA A N 1
ATOM 701 C CA . ALA A 1 95 ? -6.227 -4.125 3.638 1.00 98.31 95 ALA A CA 1
ATOM 702 C C . ALA A 1 95 ? -6.339 -5.422 2.822 1.00 98.31 95 ALA A C 1
ATOM 704 O O . ALA A 1 95 ? -6.332 -5.359 1.594 1.00 98.31 95 ALA A O 1
ATOM 705 N N . GLN A 1 96 ? -6.469 -6.581 3.473 1.00 98.56 96 GLN A N 1
ATOM 706 C CA . GLN A 1 96 ? -6.518 -7.868 2.779 1.00 98.56 96 GLN A CA 1
ATOM 707 C C . GLN A 1 96 ? -7.725 -7.949 1.831 1.00 98.56 96 GLN A C 1
ATOM 709 O O . GLN A 1 96 ? -8.852 -7.608 2.194 1.00 98.56 96 GLN A O 1
ATOM 714 N N . GLY A 1 97 ? -7.482 -8.399 0.601 1.00 98.44 97 GLY A N 1
ATOM 715 C CA . GLY A 1 97 ? -8.479 -8.525 -0.462 1.00 98.44 97 GLY A CA 1
ATOM 716 C C . GLY A 1 97 ? -8.994 -7.192 -1.013 1.00 98.44 97 GLY A C 1
ATOM 717 O O . GLY A 1 97 ? -9.938 -7.187 -1.803 1.00 98.44 97 GLY A O 1
ATOM 718 N N . LYS A 1 98 ? -8.421 -6.056 -0.598 1.00 98.56 98 LYS A N 1
ATOM 719 C CA . LYS A 1 98 ? -8.821 -4.730 -1.081 1.00 98.56 98 LYS A CA 1
ATOM 720 C C . LYS A 1 98 ? -8.187 -4.393 -2.426 1.00 98.56 98 LYS A C 1
ATOM 722 O O . LYS A 1 98 ? -7.310 -5.083 -2.934 1.00 98.56 98 LYS A O 1
ATOM 727 N N . THR A 1 99 ? -8.630 -3.289 -3.018 1.00 98.50 99 THR A N 1
ATOM 728 C CA . THR A 1 99 ? -8.091 -2.829 -4.297 1.00 98.50 99 THR A CA 1
ATOM 729 C C . THR A 1 99 ? -6.704 -2.224 -4.105 1.00 98.50 99 THR A C 1
ATOM 731 O O . THR A 1 99 ? -6.553 -1.180 -3.467 1.00 98.50 99 THR A O 1
ATOM 734 N N . ALA A 1 100 ? -5.702 -2.841 -4.728 1.00 98.56 100 ALA A N 1
ATOM 735 C CA . ALA A 1 100 ? -4.343 -2.324 -4.822 1.00 98.56 100 ALA A CA 1
ATOM 736 C C . ALA A 1 100 ? -4.029 -1.844 -6.249 1.00 98.56 100 ALA A C 1
ATOM 738 O O . ALA A 1 100 ? -4.385 -2.475 -7.241 1.00 98.56 100 ALA A O 1
ATOM 739 N N . THR A 1 101 ? -3.333 -0.715 -6.358 1.00 98.12 101 THR A N 1
ATOM 740 C CA . THR A 1 101 ? -2.881 -0.107 -7.621 1.00 98.12 101 THR A CA 1
ATOM 741 C C . THR A 1 101 ? -1.446 0.375 -7.484 1.00 98.12 101 THR A C 1
ATOM 743 O O . THR A 1 101 ? -0.949 0.544 -6.374 1.00 98.12 101 THR A O 1
ATOM 746 N N . ARG A 1 102 ? -0.754 0.612 -8.598 1.00 95.19 102 ARG A N 1
ATOM 747 C CA . ARG A 1 102 ? 0.651 1.034 -8.588 1.00 95.19 102 ARG A CA 1
ATOM 748 C C . ARG A 1 102 ? 1.032 1.834 -9.823 1.00 95.19 102 ARG A C 1
ATOM 750 O O . ARG A 1 102 ? 0.290 1.834 -10.801 1.00 95.19 102 ARG A O 1
ATOM 757 N N . SER A 1 103 ? 2.210 2.448 -9.788 1.00 96.06 103 SER A N 1
ATOM 758 C CA . SER A 1 103 ? 2.749 3.246 -10.895 1.00 96.06 103 SER A CA 1
ATOM 759 C C . SER A 1 103 ? 3.002 2.441 -12.173 1.00 96.06 103 SER A C 1
ATOM 761 O O . SER A 1 103 ? 2.752 2.928 -13.270 1.00 96.06 103 SER A O 1
ATOM 763 N N . SER A 1 104 ? 3.528 1.224 -12.045 1.00 95.12 104 SER A N 1
ATOM 764 C CA . SER A 1 104 ? 3.917 0.360 -13.164 1.00 95.12 104 SER A CA 1
ATOM 765 C C . SER A 1 104 ? 3.950 -1.102 -12.724 1.00 95.12 104 SER A C 1
ATOM 767 O O . SER A 1 104 ? 3.942 -1.393 -11.533 1.00 95.12 104 SER A O 1
ATOM 769 N N . THR A 1 105 ? 4.014 -2.039 -13.668 1.00 95.62 105 THR A N 1
ATOM 770 C CA . THR A 1 105 ? 4.007 -3.484 -13.393 1.00 95.62 105 THR A CA 1
ATOM 771 C C . THR A 1 105 ? 5.247 -4.151 -13.970 1.00 95.62 105 THR A C 1
ATOM 773 O O . THR A 1 105 ? 5.476 -4.060 -15.172 1.00 95.62 105 THR A O 1
ATOM 776 N N . TYR A 1 106 ? 6.019 -4.854 -13.136 1.00 94.56 106 TYR A N 1
ATOM 777 C CA . TYR A 1 106 ? 7.087 -5.735 -13.609 1.00 94.56 106 TYR A CA 1
ATOM 778 C C . TYR A 1 106 ? 6.541 -7.146 -13.881 1.00 94.56 106 TYR A C 1
ATOM 780 O O . TYR A 1 106 ? 6.165 -7.871 -12.956 1.00 94.56 106 TYR A O 1
ATOM 788 N N . GLY A 1 107 ? 6.483 -7.539 -15.156 1.00 94.44 107 GLY A N 1
ATOM 789 C CA . GLY A 1 107 ? 5.997 -8.860 -15.570 1.00 94.44 107 GLY A CA 1
ATOM 790 C C . GLY A 1 107 ? 4.569 -9.146 -15.087 1.00 94.44 107 GLY A C 1
ATOM 791 O O . GLY A 1 107 ? 3.663 -8.347 -15.293 1.00 94.44 107 GLY A O 1
ATOM 792 N N . THR A 1 108 ? 4.369 -10.287 -14.423 1.00 95.00 108 THR A N 1
ATOM 793 C CA . THR A 1 108 ? 3.073 -10.731 -13.863 1.00 95.00 108 THR A CA 1
ATOM 794 C C . THR A 1 108 ? 2.959 -10.502 -12.351 1.00 95.00 108 THR A C 1
ATOM 796 O O . THR A 1 108 ? 2.045 -11.006 -11.688 1.00 95.00 108 THR A O 1
ATOM 799 N N . LEU A 1 109 ? 3.902 -9.765 -11.762 1.00 95.62 109 LEU A N 1
ATOM 800 C CA . LEU A 1 109 ? 3.968 -9.545 -10.322 1.00 95.62 109 LEU A CA 1
ATOM 801 C C . LEU A 1 109 ? 3.025 -8.420 -9.915 1.00 95.62 109 LEU A C 1
ATOM 803 O O . LEU A 1 109 ? 3.529 -7.381 -9.532 1.00 95.62 109 LEU A O 1
ATOM 807 N N . GLY A 1 110 ? 1.707 -8.590 -10.092 1.00 97.19 110 GLY A N 1
ATOM 808 C CA . GLY A 1 110 ? 0.593 -7.636 -9.900 1.00 97.19 110 GLY A CA 1
ATOM 809 C C . GLY A 1 110 ? 0.527 -6.878 -8.563 1.00 97.19 110 GLY A C 1
ATOM 810 O O . GLY A 1 110 ? 1.244 -7.211 -7.625 1.00 97.19 110 GLY A O 1
ATOM 811 N N . ALA A 1 111 ? -0.276 -5.806 -8.497 1.00 97.88 111 ALA A N 1
ATOM 812 C CA . ALA A 1 111 ? -0.445 -5.002 -7.275 1.00 97.88 111 ALA A CA 1
ATOM 813 C C . ALA A 1 111 ? -1.297 -5.719 -6.217 1.00 97.88 111 ALA A C 1
ATOM 815 O O . ALA A 1 111 ? -1.059 -5.544 -5.027 1.00 97.88 111 ALA A O 1
ATOM 816 N N . ASP A 1 112 ? -2.238 -6.544 -6.677 1.00 98.25 112 ASP A N 1
ATOM 817 C CA . ASP A 1 112 ? -3.086 -7.458 -5.906 1.00 98.25 112 ASP A CA 1
ATOM 818 C C . ASP A 1 112 ? -2.287 -8.358 -4.961 1.00 98.25 112 ASP A C 1
ATOM 820 O O . ASP A 1 112 ? -2.739 -8.644 -3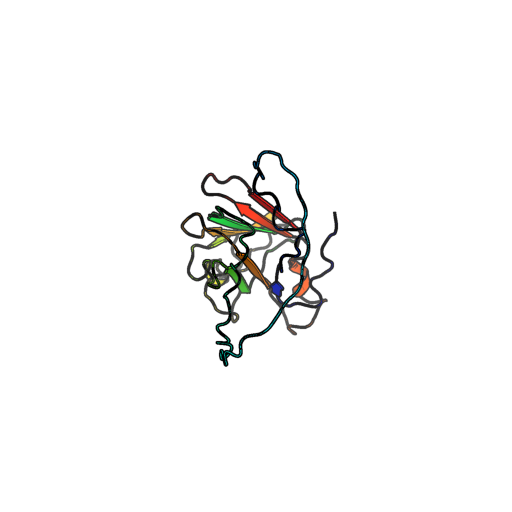.860 1.00 98.25 112 ASP A O 1
ATOM 824 N N . ARG A 1 113 ? -1.056 -8.707 -5.344 1.00 98.25 113 ARG A N 1
ATOM 825 C CA . ARG A 1 113 ? -0.148 -9.513 -4.525 1.00 98.25 113 ARG A CA 1
ATOM 826 C C . ARG A 1 113 ? 0.216 -8.874 -3.194 1.00 98.25 113 ARG A C 1
ATOM 828 O O . ARG A 1 113 ? 0.590 -9.589 -2.294 1.00 98.25 113 ARG A O 1
ATOM 835 N N . ALA A 1 114 ? 0.143 -7.547 -3.080 1.00 97.88 114 ALA A N 1
ATOM 836 C CA . ALA A 1 114 ? 0.463 -6.859 -1.831 1.00 97.88 114 ALA A CA 1
ATOM 837 C C . ALA A 1 114 ? -0.687 -6.871 -0.810 1.00 97.88 114 ALA A C 1
ATOM 839 O O . ALA A 1 114 ? -0.575 -6.208 0.219 1.00 97.88 114 ALA A O 1
ATOM 840 N N . VAL A 1 115 ? -1.813 -7.504 -1.135 1.00 98.44 115 VAL A N 1
ATOM 841 C CA . VAL A 1 115 ? -3.013 -7.573 -0.294 1.00 98.44 115 VAL A CA 1
ATOM 842 C C . VAL A 1 115 ? -3.699 -8.940 -0.409 1.00 98.44 115 VAL A C 1
ATOM 844 O O . VAL A 1 115 ? -4.882 -9.064 -0.092 1.00 98.44 115 VAL A O 1
ATOM 847 N N . ASP A 1 116 ? -3.009 -9.968 -0.908 1.00 98.19 116 ASP A N 1
ATOM 848 C CA . ASP A 1 116 ? -3.600 -11.294 -1.130 1.00 98.19 116 ASP A CA 1
ATOM 849 C C . ASP A 1 116 ? -3.558 -12.179 0.132 1.00 98.19 116 ASP A C 1
ATOM 851 O O . ASP A 1 116 ? -4.188 -13.239 0.178 1.00 98.19 116 ASP A O 1
ATOM 855 N N . GLY A 1 117 ? -2.891 -11.711 1.194 1.00 96.75 117 GLY A N 1
ATOM 856 C CA . GLY A 1 117 ? -2.724 -12.439 2.447 1.00 96.75 117 GLY A CA 1
ATOM 857 C C . GLY A 1 117 ? -1.663 -13.539 2.381 1.00 96.75 117 GLY A C 1
ATOM 858 O O . GLY A 1 117 ? -1.574 -14.349 3.308 1.00 96.75 117 GLY A O 1
ATOM 859 N N . LEU A 1 118 ? -0.865 -13.594 1.312 1.00 94.94 118 LEU A N 1
ATOM 860 C CA . LEU A 1 118 ? 0.180 -14.585 1.094 1.00 94.94 118 LEU A CA 1
ATOM 861 C C . LEU A 1 118 ? 1.561 -13.925 1.127 1.00 94.94 118 LEU A C 1
ATOM 863 O O . LEU A 1 118 ? 1.762 -12.791 0.721 1.00 94.94 118 LEU A O 1
ATOM 867 N N . LEU A 1 119 ? 2.564 -14.676 1.585 1.00 90.38 119 LEU A N 1
ATOM 868 C CA . LEU A 1 119 ? 3.968 -14.231 1.590 1.00 90.38 119 LEU A CA 1
ATOM 869 C C . LEU A 1 119 ? 4.818 -14.980 0.554 1.00 90.38 119 LEU A C 1
ATOM 871 O O . LEU A 1 119 ? 6.045 -14.972 0.617 1.00 90.38 119 LEU A O 1
ATOM 875 N N . SER A 1 120 ? 4.172 -15.683 -0.381 1.00 89.62 120 SER A N 1
ATOM 876 C CA . SER A 1 120 ? 4.842 -16.501 -1.397 1.00 89.62 120 SER A CA 1
ATOM 877 C C . SER A 1 120 ? 5.246 -15.709 -2.639 1.00 89.62 120 SER A C 1
ATOM 879 O O . SER A 1 120 ? 6.232 -16.045 -3.291 1.00 89.62 120 SER A O 1
ATOM 881 N N . LEU A 1 121 ? 4.470 -14.683 -2.998 1.00 91.88 121 LEU A N 1
ATOM 882 C CA . LEU A 1 121 ? 4.696 -13.820 -4.157 1.00 91.88 121 LEU A CA 1
ATOM 883 C C . LEU A 1 121 ? 4.573 -12.362 -3.719 1.00 91.88 121 LEU A C 1
ATOM 885 O O . LEU A 1 121 ? 3.982 -12.076 -2.691 1.00 91.88 121 LEU A O 1
ATOM 889 N N . PHE A 1 122 ? 5.164 -11.449 -4.483 1.00 93.44 122 PHE A N 1
ATOM 890 C CA . PHE A 1 122 ? 5.243 -10.035 -4.122 1.00 93.44 122 PHE A CA 1
ATOM 891 C C . PHE A 1 122 ? 4.774 -9.147 -5.269 1.00 93.44 122 PHE A C 1
ATOM 893 O O . PHE A 1 122 ? 4.893 -9.502 -6.445 1.00 93.44 122 PHE A O 1
ATOM 900 N N . SER A 1 123 ? 4.274 -7.965 -4.923 1.00 95.88 123 SER A N 1
ATOM 901 C CA . SER A 1 123 ? 4.037 -6.881 -5.874 1.00 95.88 123 SER A CA 1
ATOM 902 C C . SER A 1 123 ? 5.366 -6.252 -6.273 1.00 95.88 123 SER A C 1
ATOM 904 O O . SER A 1 123 ? 6.225 -6.036 -5.421 1.00 95.88 123 SER A O 1
ATOM 906 N N . HIS A 1 124 ? 5.545 -5.950 -7.561 1.00 94.00 124 HIS A N 1
ATOM 907 C CA . HIS A 1 124 ? 6.758 -5.323 -8.078 1.00 94.00 124 HIS A CA 1
ATOM 908 C C . HIS A 1 124 ? 6.428 -4.274 -9.147 1.00 94.00 124 HIS A C 1
ATOM 910 O O . HIS A 1 124 ? 5.841 -4.582 -10.190 1.00 94.00 124 HIS A O 1
ATOM 916 N N . THR A 1 125 ? 6.860 -3.032 -8.925 1.00 94.19 125 THR A N 1
ATOM 917 C CA . THR A 1 125 ? 6.824 -1.989 -9.963 1.00 94.19 125 THR A CA 1
ATOM 918 C C . THR A 1 125 ? 7.971 -2.164 -10.954 1.00 94.19 125 THR A C 1
ATOM 920 O O . THR A 1 125 ? 9.086 -2.470 -10.544 1.00 94.19 125 THR A O 1
ATOM 923 N N . ALA A 1 126 ? 7.755 -1.937 -12.247 1.00 90.25 126 ALA A N 1
ATOM 924 C CA . ALA A 1 126 ? 8.877 -1.851 -13.187 1.00 90.25 126 ALA A CA 1
ATOM 925 C C . ALA A 1 126 ? 9.792 -0.664 -12.832 1.00 90.25 126 ALA A C 1
ATOM 927 O O . ALA A 1 126 ? 9.336 0.278 -12.180 1.00 90.25 126 ALA A O 1
ATOM 928 N N . ASN A 1 127 ? 11.057 -0.709 -13.269 1.00 80.69 127 ASN A N 1
ATOM 929 C CA . ASN A 1 127 ? 12.000 0.387 -13.043 1.00 80.69 127 ASN A CA 1
ATOM 930 C C . ASN A 1 127 ? 11.439 1.686 -13.647 1.00 80.69 127 ASN A C 1
ATOM 932 O O . ASN A 1 127 ? 11.173 1.745 -14.849 1.00 80.69 127 ASN A O 1
ATOM 936 N N . SER A 1 128 ? 11.247 2.700 -12.803 1.00 69.69 128 SER A N 1
ATOM 937 C CA . SER A 1 128 ? 10.811 4.038 -13.212 1.00 69.69 128 SER A CA 1
ATOM 938 C C . SER A 1 128 ? 11.826 5.144 -12.888 1.00 69.69 128 SER A C 1
ATOM 940 O O . SER A 1 128 ? 11.493 6.317 -13.028 1.00 69.69 128 SER A O 1
ATOM 942 N N . GLY A 1 129 ? 13.044 4.802 -12.450 1.00 70.62 129 GLY A N 1
ATOM 943 C CA . GLY A 1 129 ? 14.125 5.722 -12.059 1.00 70.62 129 GLY A CA 1
ATOM 944 C C . GLY A 1 129 ? 13.891 6.505 -10.754 1.00 70.62 129 GLY A C 1
ATOM 945 O O . GLY A 1 129 ? 14.816 6.759 -9.998 1.00 70.62 129 GLY A O 1
ATOM 946 N N . SER A 1 130 ? 12.657 6.930 -10.475 1.00 72.81 130 SER A N 1
ATOM 947 C CA . SER A 1 130 ? 12.204 7.446 -9.172 1.00 72.81 130 SER A CA 1
ATOM 948 C C . SER A 1 130 ? 10.671 7.469 -9.116 1.00 72.81 130 SER A C 1
ATOM 950 O O . SER A 1 130 ? 9.998 7.290 -10.135 1.00 72.81 130 SER A O 1
ATOM 952 N N . GLY A 1 131 ? 10.091 7.641 -7.924 1.00 85.31 131 GLY A N 1
ATOM 953 C CA . GLY A 1 131 ? 8.645 7.838 -7.769 1.00 85.31 131 GLY A CA 1
ATOM 954 C C . GLY A 1 131 ? 7.778 6.603 -8.034 1.00 85.31 131 GLY A C 1
ATOM 955 O O . GLY A 1 131 ? 6.569 6.739 -8.227 1.00 85.31 131 GLY A O 1
ATOM 956 N N . ALA A 1 132 ? 8.359 5.398 -8.036 1.00 93.12 132 ALA A N 1
ATOM 957 C CA . ALA A 1 132 ? 7.580 4.165 -8.023 1.00 93.12 132 ALA A CA 1
ATOM 958 C C . ALA A 1 132 ? 6.645 4.151 -6.803 1.00 93.12 132 ALA A C 1
ATOM 960 O O . ALA A 1 132 ? 7.062 4.502 -5.699 1.00 93.12 132 ALA A O 1
ATOM 961 N N . TRP A 1 133 ? 5.385 3.753 -6.978 1.00 95.81 133 TRP A N 1
ATOM 962 C CA . TRP A 1 133 ? 4.428 3.743 -5.871 1.00 95.81 133 TRP A CA 1
ATOM 963 C C . TRP A 1 133 ? 3.471 2.559 -5.927 1.00 95.81 133 TRP A C 1
ATOM 965 O O . TRP A 1 133 ? 3.123 2.081 -7.004 1.00 95.81 133 TRP A O 1
ATOM 975 N N . LEU A 1 134 ? 3.015 2.137 -4.749 1.00 97.31 134 LEU A N 1
ATOM 976 C CA . LEU A 1 134 ? 1.937 1.177 -4.511 1.00 97.31 134 LEU A CA 1
ATOM 977 C C . LEU A 1 134 ? 0.893 1.855 -3.617 1.00 97.31 134 LEU A C 1
ATOM 979 O O . LEU A 1 134 ? 1.257 2.484 -2.629 1.00 97.31 134 LEU A O 1
ATOM 983 N N . LYS A 1 135 ? -0.393 1.741 -3.946 1.00 98.44 135 LYS A N 1
ATOM 984 C CA . LYS A 1 135 ? -1.503 2.348 -3.206 1.00 98.44 135 LYS A CA 1
ATOM 985 C C . LYS A 1 135 ? -2.635 1.352 -3.007 1.00 98.44 135 LYS A C 1
ATOM 987 O O . LYS A 1 135 ? -3.098 0.761 -3.980 1.00 98.44 135 LYS A O 1
ATOM 992 N N . VAL A 1 136 ? -3.121 1.241 -1.778 1.00 98.75 136 VAL A N 1
ATOM 993 C CA . VAL A 1 136 ? -4.273 0.417 -1.397 1.00 98.75 136 VAL A CA 1
ATOM 994 C C . VAL A 1 136 ? -5.441 1.321 -1.015 1.00 98.75 136 VAL A C 1
ATOM 996 O O . VAL A 1 136 ? -5.262 2.283 -0.267 1.00 98.75 136 VAL A O 1
ATOM 999 N N . ASP A 1 137 ? -6.625 1.029 -1.549 1.00 98.62 137 ASP A N 1
ATOM 1000 C CA . ASP A 1 137 ? -7.892 1.668 -1.185 1.00 98.62 137 ASP A CA 1
ATOM 1001 C C . ASP A 1 137 ? -8.676 0.740 -0.248 1.00 98.62 137 ASP A C 1
ATOM 1003 O O . ASP A 1 137 ? -9.074 -0.352 -0.645 1.00 98.62 137 ASP A O 1
ATOM 1007 N N . LEU A 1 138 ? -8.907 1.170 0.994 1.00 98.44 138 LEU A N 1
ATOM 1008 C CA . LEU A 1 138 ? -9.554 0.367 2.041 1.00 98.44 138 LEU A CA 1
ATOM 1009 C C . LEU A 1 138 ? -11.067 0.170 1.801 1.00 98.44 138 LEU A C 1
ATOM 1011 O O . LEU A 1 138 ? -11.718 -0.628 2.479 1.00 98.44 138 LEU A O 1
ATOM 1015 N N . GLY A 1 139 ? -11.646 0.859 0.814 1.00 97.69 139 GLY A N 1
ATOM 1016 C CA . GLY A 1 139 ? -13.066 0.804 0.459 1.00 97.69 139 GLY A CA 1
ATOM 1017 C C . GLY A 1 139 ? -13.953 1.777 1.243 1.00 97.69 139 GLY A C 1
ATOM 1018 O O . GLY A 1 139 ? -14.957 2.238 0.704 1.00 97.69 139 GLY A O 1
ATOM 1019 N N . SER A 1 140 ? -13.553 2.161 2.455 1.00 96.44 140 SER A N 1
ATOM 1020 C CA . SER A 1 140 ? -14.179 3.205 3.278 1.00 96.44 140 SER A CA 1
ATOM 1021 C C . SER A 1 140 ? -13.163 3.796 4.258 1.00 96.44 140 SER A C 1
ATOM 1023 O O . SER A 1 140 ? -12.190 3.121 4.609 1.00 96.44 140 SER A O 1
ATOM 1025 N N . ALA A 1 141 ? -13.370 5.042 4.700 1.00 96.56 141 ALA A N 1
ATOM 1026 C CA . ALA A 1 141 ? -12.589 5.598 5.799 1.00 96.56 141 ALA A CA 1
ATOM 1027 C C . ALA A 1 141 ? -12.713 4.707 7.043 1.00 96.56 141 ALA A C 1
ATOM 1029 O O . ALA A 1 141 ? -13.804 4.256 7.391 1.00 96.56 141 ALA A O 1
ATOM 1030 N N . SER A 1 142 ? -11.575 4.410 7.664 1.00 95.44 142 SER A N 1
ATOM 1031 C CA . SER A 1 142 ? -11.461 3.517 8.815 1.00 95.44 142 SER A CA 1
ATOM 1032 C C . SER A 1 142 ? -10.436 4.057 9.806 1.00 95.44 142 SER 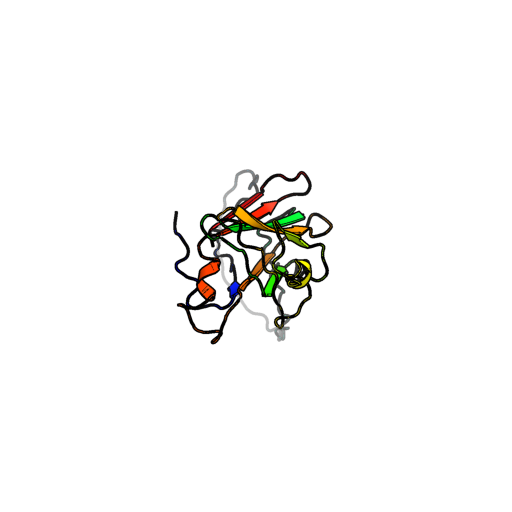A C 1
ATOM 1034 O O . SER A 1 142 ? -9.463 4.713 9.420 1.00 95.44 142 SER A O 1
ATOM 1036 N N . ASP A 1 143 ? -10.632 3.734 11.078 1.00 93.50 143 ASP A N 1
ATOM 1037 C CA . ASP A 1 143 ? -9.674 4.039 12.132 1.00 93.50 143 ASP A CA 1
ATOM 1038 C C . ASP A 1 143 ? -8.539 3.019 12.110 1.00 93.50 143 ASP A C 1
ATOM 1040 O O . ASP A 1 143 ? -8.751 1.828 12.344 1.00 93.50 143 ASP A O 1
ATOM 1044 N N . VAL A 1 144 ? -7.326 3.476 11.803 1.00 92.12 144 VAL A N 1
ATOM 1045 C CA . VAL A 1 144 ? -6.154 2.602 11.705 1.00 92.12 144 VAL A CA 1
ATOM 1046 C C . VAL A 1 144 ? -5.377 2.624 13.014 1.00 92.12 144 VAL A C 1
ATOM 1048 O O . VAL A 1 144 ? -4.955 3.677 13.505 1.00 92.12 144 VAL A O 1
ATOM 1051 N N . ASN A 1 145 ? -5.174 1.427 13.562 1.00 88.44 145 ASN A N 1
ATOM 1052 C CA . ASN A 1 145 ? -4.395 1.182 14.767 1.00 88.44 145 ASN A CA 1
ATOM 1053 C C . ASN A 1 145 ? -2.937 0.875 14.464 1.00 88.44 145 ASN A C 1
ATOM 1055 O O . ASN A 1 145 ? -2.100 1.216 15.274 1.00 88.44 145 ASN A O 1
ATOM 1059 N N . SER A 1 146 ? -2.600 0.211 13.359 1.00 87.19 146 SER A N 1
ATOM 1060 C CA . SER A 1 146 ? -1.199 -0.040 12.998 1.00 87.19 146 SER A CA 1
ATOM 1061 C C . SER A 1 146 ? -1.056 -0.425 11.531 1.00 87.19 146 SER A C 1
ATOM 1063 O O . SER A 1 146 ? -2.025 -0.808 10.872 1.00 87.19 146 SER A O 1
ATOM 1065 N N . ILE A 1 147 ? 0.163 -0.306 11.008 1.00 91.00 147 ILE A N 1
ATOM 1066 C CA . ILE A 1 147 ? 0.511 -0.726 9.651 1.00 91.00 147 ILE A CA 1
ATOM 1067 C C . ILE A 1 147 ? 1.765 -1.595 9.722 1.00 91.00 147 ILE A C 1
ATOM 1069 O O . ILE A 1 147 ? 2.740 -1.249 10.394 1.00 91.00 147 ILE A O 1
ATOM 1073 N N . THR A 1 148 ? 1.735 -2.713 9.002 1.00 90.69 148 THR A N 1
ATOM 1074 C CA . THR A 1 148 ? 2.878 -3.606 8.825 1.00 90.69 148 THR A CA 1
ATOM 1075 C C . THR A 1 148 ? 3.152 -3.772 7.335 1.00 90.69 148 THR A C 1
ATOM 1077 O O . THR A 1 148 ? 2.249 -4.117 6.576 1.00 90.69 148 THR A O 1
ATOM 1080 N N . ILE A 1 149 ? 4.395 -3.557 6.910 1.00 90.31 149 ILE A N 1
ATOM 1081 C CA . ILE A 1 149 ? 4.831 -3.806 5.530 1.00 90.31 149 ILE A CA 1
ATOM 1082 C C . ILE A 1 149 ? 5.768 -5.007 5.535 1.00 90.31 149 ILE A C 1
ATOM 1084 O O . ILE A 1 149 ? 6.838 -4.946 6.131 1.00 90.31 149 ILE A O 1
ATOM 1088 N N . GLU A 1 150 ? 5.383 -6.087 4.869 1.00 88.62 150 GLU A N 1
ATOM 1089 C CA . GLU A 1 150 ? 6.228 -7.263 4.660 1.00 88.62 150 GLU A CA 1
ATOM 1090 C C . GLU A 1 150 ? 7.141 -6.987 3.464 1.00 88.62 150 GLU A C 1
ATOM 1092 O O . GLU A 1 150 ? 6.725 -7.077 2.303 1.00 88.62 150 GLU A O 1
ATOM 1097 N N . ASN A 1 151 ? 8.380 -6.576 3.736 1.00 85.06 151 ASN A N 1
ATOM 1098 C CA . ASN A 1 151 ? 9.301 -6.181 2.680 1.00 85.06 151 ASN A CA 1
ATOM 1099 C C . ASN A 1 151 ? 9.826 -7.405 1.916 1.00 85.06 151 ASN A C 1
ATOM 1101 O O . ASN A 1 151 ? 10.017 -8.487 2.477 1.00 85.06 151 ASN A O 1
ATOM 1105 N N . ARG A 1 152 ? 10.111 -7.234 0.622 1.00 86.81 152 ARG A N 1
ATOM 1106 C CA . ARG A 1 152 ? 10.694 -8.299 -0.190 1.00 86.81 152 ARG A CA 1
ATOM 1107 C C . ARG A 1 152 ? 12.132 -8.606 0.252 1.00 86.81 152 ARG A C 1
ATOM 1109 O O . ARG A 1 152 ? 12.973 -7.719 0.350 1.00 86.81 152 ARG A O 1
ATOM 1116 N N . TRP A 1 153 ? 12.444 -9.889 0.400 1.00 84.12 153 TRP A N 1
ATOM 1117 C CA . TRP A 1 153 ? 13.802 -10.418 0.558 1.00 84.12 153 TRP A CA 1
ATOM 1118 C C . TRP A 1 153 ? 14.161 -11.335 -0.624 1.00 84.12 153 TRP A C 1
ATOM 1120 O O . TRP A 1 153 ? 13.280 -11.796 -1.350 1.00 84.12 153 TRP A O 1
ATOM 1130 N N . CYS A 1 154 ? 15.460 -11.548 -0.869 1.00 75.38 154 CYS A N 1
ATOM 1131 C CA . CYS A 1 154 ? 15.943 -12.173 -2.112 1.00 75.38 154 CYS A CA 1
ATOM 1132 C C . CYS A 1 154 ? 16.599 -13.550 -1.945 1.00 75.38 154 CYS A C 1
ATOM 1134 O O . CYS A 1 154 ? 16.478 -14.374 -2.846 1.00 75.38 154 CYS A O 1
ATOM 1136 N N . THR A 1 155 ? 17.244 -13.821 -0.808 1.00 72.38 155 THR A N 1
ATOM 1137 C CA . THR A 1 155 ? 17.931 -15.107 -0.578 1.00 72.38 155 THR A CA 1
ATOM 1138 C C . THR A 1 155 ? 17.763 -15.558 0.859 1.00 72.38 155 THR A C 1
ATOM 1140 O O . THR A 1 155 ? 17.242 -16.635 1.127 1.00 72.38 155 THR A O 1
ATOM 1143 N N . ASN A 1 156 ? 18.174 -14.702 1.790 1.00 72.56 156 ASN A N 1
ATOM 1144 C CA . ASN A 1 156 ? 17.942 -14.893 3.204 1.00 72.56 156 ASN A CA 1
ATOM 1145 C C . ASN A 1 156 ? 17.010 -13.785 3.672 1.00 72.56 156 ASN A C 1
ATOM 1147 O O . ASN A 1 156 ? 17.227 -12.607 3.384 1.00 72.56 156 ASN A O 1
ATOM 1151 N N . LYS A 1 157 ? 15.977 -14.192 4.401 1.00 69.88 157 LYS A N 1
ATOM 1152 C CA . LYS A 1 157 ? 15.077 -13.282 5.081 1.00 69.88 157 LYS A CA 1
ATOM 1153 C C . LYS A 1 157 ? 15.876 -12.334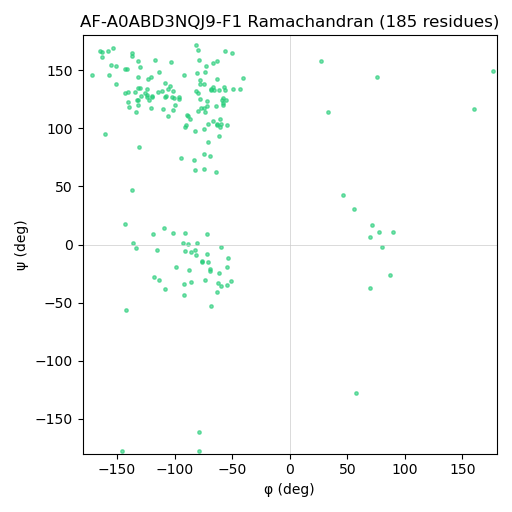 5.998 1.00 69.88 157 LYS A C 1
ATOM 1155 O O . LYS A 1 157 ? 15.537 -11.173 6.101 1.00 69.88 157 LYS A O 1
ATOM 1160 N N . ASP A 1 158 ? 16.965 -12.793 6.612 1.00 71.44 158 ASP A N 1
ATOM 1161 C CA . ASP A 1 158 ? 17.782 -12.046 7.579 1.00 71.44 158 ASP A CA 1
ATOM 1162 C C . ASP A 1 158 ? 18.958 -11.251 6.959 1.00 71.44 158 ASP A C 1
ATOM 1164 O O . ASP A 1 158 ? 19.816 -10.795 7.708 1.00 71.44 158 ASP A O 1
ATOM 1168 N N . ASP A 1 159 ? 19.059 -11.109 5.628 1.00 65.19 159 ASP A N 1
ATOM 1169 C CA . ASP A 1 159 ? 20.193 -10.424 4.972 1.00 65.19 159 ASP A CA 1
ATOM 1170 C C . ASP A 1 159 ? 19.959 -8.909 4.787 1.00 65.19 159 ASP A C 1
ATOM 1172 O O . ASP A 1 159 ? 19.263 -8.505 3.846 1.00 65.19 159 ASP A O 1
ATOM 1176 N N . PRO A 1 160 ? 20.572 -8.047 5.626 1.00 60.56 160 PRO A N 1
ATOM 1177 C CA . PRO A 1 160 ? 20.382 -6.604 5.560 1.00 60.56 160 PRO A CA 1
ATOM 1178 C C . PRO A 1 160 ? 21.007 -5.972 4.314 1.00 60.56 160 PRO A C 1
ATOM 1180 O O . PRO A 1 160 ? 20.602 -4.878 3.954 1.00 60.56 160 PRO A O 1
ATOM 1183 N N . HIS A 1 161 ? 21.975 -6.611 3.651 1.00 60.97 161 HIS A N 1
ATOM 1184 C CA . HIS A 1 161 ? 22.571 -6.084 2.417 1.00 60.97 161 HIS A CA 1
ATOM 1185 C C . HIS A 1 161 ? 21.850 -6.581 1.152 1.00 60.97 161 HIS A C 1
ATOM 1187 O O . HIS A 1 161 ? 22.152 -6.118 0.051 1.00 60.97 161 HIS A O 1
ATOM 1193 N N . GLY A 1 162 ? 20.877 -7.485 1.304 1.00 62.88 162 GLY A N 1
ATOM 1194 C CA . GLY A 1 162 ? 19.960 -7.900 0.250 1.00 62.88 162 GLY A CA 1
ATOM 1195 C C . GLY A 1 162 ? 18.821 -6.898 0.008 1.00 62.88 162 GLY A C 1
ATOM 1196 O O . GLY A 1 162 ? 18.850 -5.742 0.423 1.00 62.88 162 GLY A O 1
ATOM 1197 N N . CYS A 1 163 ? 17.757 -7.365 -0.648 1.00 71.62 163 CYS A N 1
ATOM 119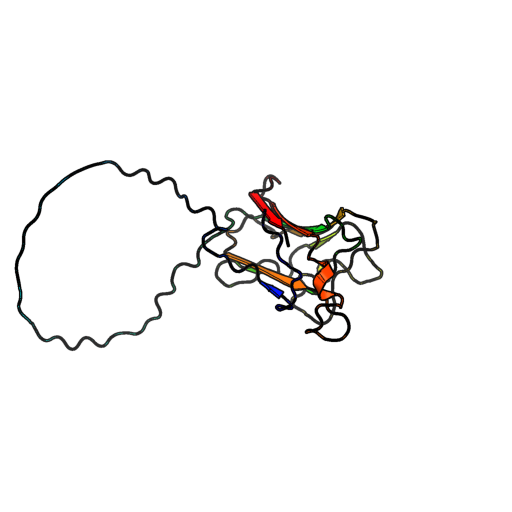8 C CA . CYS A 1 163 ? 16.568 -6.579 -1.016 1.00 71.62 163 CYS A CA 1
ATOM 1199 C C . CYS A 1 163 ? 15.797 -5.946 0.175 1.00 71.62 163 CYS A C 1
ATOM 1201 O O . CYS A 1 163 ? 14.852 -5.187 -0.028 1.00 71.62 163 CYS A O 1
ATOM 1203 N N . LEU A 1 164 ? 16.227 -6.188 1.419 1.00 69.44 164 LEU A N 1
ATOM 1204 C CA . LEU A 1 164 ? 15.610 -5.668 2.639 1.00 69.44 164 LEU A CA 1
ATOM 1205 C C . LEU A 1 164 ? 15.760 -4.150 2.844 1.00 69.44 164 LEU A C 1
ATOM 1207 O O . LEU A 1 164 ? 14.920 -3.570 3.526 1.00 69.44 164 LEU A O 1
ATOM 1211 N N . CYS A 1 165 ? 16.756 -3.476 2.251 1.00 72.12 165 CYS A N 1
ATOM 1212 C CA . CYS A 1 165 ? 16.867 -2.010 2.366 1.00 72.12 165 CYS A CA 1
ATOM 1213 C C . CYS A 1 165 ? 16.092 -1.234 1.281 1.00 72.12 165 CYS A C 1
ATOM 1215 O O . CYS A 1 165 ? 16.139 -0.006 1.279 1.00 72.12 165 CYS A O 1
ATOM 1217 N N . ILE A 1 166 ? 15.392 -1.896 0.346 1.00 72.56 166 ILE A N 1
ATOM 1218 C CA . ILE A 1 166 ? 14.737 -1.211 -0.792 1.00 72.56 166 ILE A CA 1
ATOM 1219 C C . ILE A 1 166 ? 13.706 -0.175 -0.318 1.00 72.56 166 ILE A C 1
ATOM 1221 O O . ILE A 1 166 ? 13.576 0.893 -0.917 1.00 72.56 166 ILE A O 1
ATOM 1225 N N . LEU A 1 167 ? 13.003 -0.457 0.783 1.00 78.81 167 LEU A N 1
ATOM 1226 C CA . LEU A 1 167 ? 12.020 0.467 1.350 1.00 78.81 167 LEU A CA 1
ATOM 1227 C C . LEU A 1 167 ? 12.630 1.573 2.221 1.00 78.81 167 LEU A C 1
ATOM 1229 O O . LEU A 1 167 ? 11.926 2.528 2.512 1.00 78.81 167 LEU A O 1
ATOM 1233 N N . SER A 1 168 ? 13.924 1.533 2.557 1.00 75.06 168 SER A N 1
ATOM 1234 C CA . SER A 1 168 ? 14.603 2.571 3.368 1.00 75.06 168 SER A CA 1
ATOM 1235 C C . SER A 1 168 ? 14.820 3.900 2.627 1.00 75.06 168 SER A C 1
ATOM 1237 O O . SER A 1 168 ? 15.579 4.774 3.042 1.00 75.06 168 SER A O 1
ATOM 1239 N N . SER A 1 169 ? 14.227 4.027 1.445 1.00 79.75 169 SER A N 1
ATOM 1240 C CA . SER A 1 169 ? 14.168 5.239 0.635 1.00 79.75 169 SER A CA 1
ATOM 1241 C C . SER A 1 169 ? 12.760 5.398 0.076 1.00 79.75 169 SER A C 1
ATOM 1243 O O . SER A 1 169 ? 12.561 5.612 -1.123 1.00 79.75 169 SER A O 1
ATOM 1245 N N . ALA A 1 170 ? 11.775 5.226 0.954 1.00 86.38 170 ALA A N 1
ATOM 1246 C CA . ALA A 1 170 ? 10.367 5.377 0.650 1.00 86.38 170 ALA A CA 1
ATOM 1247 C C . ALA A 1 170 ? 9.640 6.138 1.765 1.00 86.38 170 ALA A C 1
ATOM 1249 O O . ALA A 1 170 ? 10.141 6.326 2.872 1.00 86.38 170 ALA A O 1
ATOM 1250 N N . GLU A 1 171 ? 8.441 6.591 1.443 1.00 89.31 171 GLU A N 1
ATOM 1251 C CA . GLU A 1 171 ? 7.499 7.191 2.373 1.00 89.31 171 GLU A CA 1
ATOM 1252 C C . GLU A 1 171 ? 6.180 6.414 2.348 1.00 89.31 171 GLU A C 1
ATOM 1254 O O . GLU A 1 171 ? 5.726 5.952 1.298 1.00 89.31 171 GLU A O 1
ATOM 1259 N N . LEU A 1 172 ? 5.572 6.271 3.521 1.00 91.75 172 LEU A N 1
ATOM 1260 C CA . LEU A 1 172 ? 4.224 5.770 3.728 1.00 91.75 172 LEU A CA 1
ATOM 1261 C C . LEU A 1 172 ? 3.297 6.965 3.941 1.00 91.75 172 LEU A C 1
ATOM 1263 O O . LEU A 1 172 ? 3.475 7.728 4.885 1.00 91.75 172 LEU A O 1
ATOM 1267 N N . ILE A 1 173 ? 2.300 7.114 3.079 1.00 94.12 173 ILE A N 1
ATOM 1268 C CA . ILE A 1 173 ? 1.356 8.228 3.093 1.00 94.12 173 ILE A CA 1
ATOM 1269 C C . ILE A 1 173 ? -0.051 7.681 3.299 1.00 94.12 173 ILE A C 1
ATOM 1271 O O . ILE A 1 173 ? -0.494 6.796 2.561 1.00 94.12 173 ILE A O 1
ATOM 1275 N N . LEU A 1 174 ? -0.763 8.224 4.279 1.00 96.00 174 LEU A N 1
ATOM 1276 C CA . LEU A 1 174 ? -2.151 7.890 4.564 1.00 96.00 174 LEU A CA 1
ATOM 1277 C C . LEU A 1 174 ? -3.034 9.042 4.096 1.00 96.00 174 LEU A C 1
ATOM 1279 O O . LEU A 1 174 ? -2.735 10.205 4.367 1.00 96.00 174 LEU A O 1
ATOM 1283 N N . TYR A 1 175 ? -4.120 8.714 3.404 1.00 97.50 175 TYR A N 1
ATOM 1284 C CA . TYR A 1 175 ? -5.068 9.680 2.860 1.00 97.50 175 TYR A CA 1
ATOM 1285 C C . TYR A 1 175 ? -6.467 9.457 3.422 1.00 97.50 175 TYR A C 1
ATOM 1287 O O . TYR A 1 175 ? -6.884 8.305 3.581 1.00 97.50 175 TYR A O 1
ATOM 1295 N N . ASN A 1 176 ? -7.209 10.542 3.641 1.00 96.38 176 ASN A N 1
ATOM 1296 C CA . ASN A 1 176 ? -8.633 10.495 3.978 1.00 96.38 176 ASN A CA 1
ATOM 1297 C C . ASN A 1 176 ? -9.522 10.243 2.736 1.00 96.38 176 ASN A C 1
ATOM 1299 O O . ASN A 1 176 ? -9.027 10.064 1.616 1.00 96.38 176 ASN A O 1
ATOM 1303 N N . ASP A 1 177 ? -10.847 10.229 2.924 1.00 95.19 177 ASP A N 1
ATOM 1304 C CA . ASP A 1 177 ? -11.819 10.051 1.831 1.00 95.19 177 ASP A CA 1
ATOM 1305 C C . ASP A 1 177 ? -11.760 11.173 0.776 1.00 95.19 177 ASP A C 1
ATOM 1307 O O . ASP A 1 177 ? -11.916 10.894 -0.417 1.00 95.19 177 ASP A O 1
ATOM 1311 N N . ASN A 1 178 ? -11.450 12.408 1.184 1.00 95.81 178 ASN A N 1
ATOM 1312 C CA . ASN A 1 178 ? -11.300 13.559 0.283 1.00 95.81 178 ASN A CA 1
ATOM 1313 C C . ASN A 1 178 ? -10.031 13.476 -0.582 1.00 95.81 178 ASN A C 1
ATOM 1315 O O . ASN A 1 178 ? -9.919 14.170 -1.590 1.00 95.81 178 ASN A O 1
ATOM 1319 N N . GLY A 1 179 ? -9.088 12.600 -0.221 1.00 93.62 179 GLY A N 1
ATOM 1320 C CA . GLY A 1 179 ? -7.792 12.475 -0.881 1.00 93.62 179 GLY A CA 1
ATOM 1321 C C . GLY A 1 179 ? -6.699 13.365 -0.287 1.00 93.62 179 GLY A C 1
ATOM 1322 O O . GLY A 1 179 ? -5.618 13.434 -0.871 1.00 93.62 179 GLY A O 1
ATOM 1323 N N . ASP A 1 180 ? -6.937 13.990 0.867 1.00 95.81 180 ASP A N 1
ATOM 1324 C CA . ASP A 1 180 ? -5.923 14.757 1.590 1.00 95.81 180 ASP A CA 1
ATOM 1325 C C . ASP A 1 180 ? -4.986 13.809 2.337 1.00 95.81 180 ASP A C 1
ATOM 1327 O O . ASP A 1 180 ? -5.436 12.835 2.948 1.00 95.81 180 ASP A O 1
ATOM 1331 N N . ALA A 1 181 ? -3.683 14.097 2.311 1.00 94.12 181 ALA A N 1
ATOM 1332 C CA . ALA A 1 181 ? -2.715 13.367 3.120 1.00 94.12 181 ALA A CA 1
ATOM 1333 C C . ALA A 1 181 ? -2.889 13.752 4.597 1.00 94.12 181 ALA A C 1
ATOM 1335 O O . ALA A 1 181 ? -2.729 14.915 4.960 1.00 94.12 181 ALA A O 1
ATOM 1336 N N . ILE A 1 182 ? -3.201 12.772 5.443 1.00 92.94 182 ILE A N 1
ATOM 1337 C CA . ILE A 1 182 ? -3.368 12.954 6.894 1.00 92.94 182 ILE A CA 1
ATOM 1338 C C . ILE A 1 182 ? -2.116 12.556 7.679 1.00 92.94 182 ILE A C 1
ATOM 1340 O O . ILE A 1 182 ? -1.948 12.962 8.825 1.00 92.94 182 ILE A O 1
ATOM 1344 N N . SER A 1 183 ? -1.227 11.764 7.077 1.00 89.50 183 SER A N 1
ATOM 1345 C CA . SER A 1 183 ? 0.058 11.406 7.670 1.00 89.50 183 SER A CA 1
ATOM 1346 C C . SER A 1 183 ? 1.059 10.989 6.598 1.00 89.50 183 SER A C 1
ATOM 1348 O O . SER A 1 183 ? 0.680 10.350 5.614 1.00 89.50 183 SER A O 1
ATOM 1350 N N . THR A 1 184 ? 2.332 11.317 6.826 1.00 88.25 184 THR A N 1
ATOM 1351 C CA . THR A 1 184 ? 3.475 10.852 6.034 1.00 88.25 184 THR A CA 1
ATOM 1352 C C . THR A 1 184 ? 4.564 10.363 6.981 1.00 88.25 184 THR A C 1
ATOM 1354 O O . THR A 1 184 ? 5.027 11.111 7.843 1.00 88.25 184 THR A O 1
ATOM 1357 N N . VAL A 1 185 ? 4.996 9.118 6.804 1.00 85.00 185 VAL A N 1
ATOM 1358 C CA . VAL A 1 185 ? 6.048 8.467 7.592 1.00 85.00 185 VAL A CA 1
ATOM 1359 C C . VAL A 1 185 ? 7.181 8.063 6.654 1.00 85.00 185 VAL A C 1
ATOM 1361 O O . VAL A 1 185 ? 6.947 7.385 5.659 1.00 85.00 185 VAL A O 1
ATOM 1364 N N . TYR A 1 186 ? 8.412 8.466 6.960 1.00 83.31 186 TYR A N 1
ATOM 1365 C CA . TYR A 1 186 ? 9.592 8.033 6.206 1.00 83.31 186 TYR A CA 1
ATOM 1366 C C . TYR A 1 186 ? 10.036 6.647 6.682 1.00 83.31 186 TYR A C 1
ATOM 1368 O O . TYR A 1 186 ? 10.135 6.421 7.890 1.00 83.31 186 TYR A O 1
ATOM 1376 N N . LEU A 1 187 ? 10.287 5.745 5.733 1.00 78.94 187 LEU A N 1
ATOM 1377 C CA . LEU A 1 187 ? 10.672 4.351 5.963 1.00 78.94 187 LEU A CA 1
ATOM 1378 C C . LEU A 1 187 ? 12.193 4.156 5.953 1.00 78.94 187 LEU A C 1
ATOM 1380 O O . LEU A 1 187 ? 12.898 4.939 5.275 1.00 78.94 187 LEU A O 1
#

Mean predicted aligned error: 12.89 Å

InterPro domains:
  IPR008979 Galactose-binding-like domain superfamily [SSF49785] (90-157)

pLDDT: mean 74.92, std 22.8, range [33.34, 98.75]

Solvent-accessible surface area (backbone atoms only — not comparable to full-atom values): 10818 Å² total; per-residue (Å²): 134,87,72,49,66,62,50,58,86,41,61,40,50,62,54,76,76,52,82,88,69,30,82,87,68,77,86,85,83,75,88,83,89,84,89,88,87,90,88,86,85,87,86,91,82,95,71,94,75,76,82,77,84,67,79,76,75,68,80,76,63,70,45,41,69,48,32,18,32,44,31,45,33,22,71,69,23,32,40,44,55,29,17,30,48,42,34,24,35,92,90,38,62,56,28,53,77,38,58,43,43,57,72,46,66,34,86,85,30,44,45,52,33,23,17,65,84,45,84,87,53,41,14,31,33,34,82,55,73,40,61,19,30,43,36,38,41,49,87,50,61,37,54,29,49,42,45,36,37,34,50,35,58,76,84,49,78,82,38,49,88,47,51,40,37,50,55,43,34,22,34,42,37,32,18,29,80,90,64,49,75,79,44,77,44,74,54

Foldseek 3Di:
DDQDDQPQADLKPFVPDDVVQAPPDDDPDDDDDDDDDDDDDDDDDDDPDDPPPDPPPDPLDFRFFQFFKKKKWFQQFQKAKFQAKFWDDPRDRLQAPFDKDWDAFDDPQDLNRHRPPDNPGIGMHDGPRGTTMMMTGSVGGGGTRTIMTNFDFDDDSNHSVTSRRSQSRIKMFTAHPVRDTPDIDHD

Secondary structure (DSSP, 8-state):
--PPP---S-SEEEE---TTSS----------------------------------------SEEEEEEEEEEESS-S--EEEEEEEEETTEETTTTSEEEES---TT--SGGGGSS-SSS-EEPPP-SS--EEEEEEEEEEEE-EEEEEE--SS-TT-TTTGGGGGGGEEEEEE-TTS-EEEEEE-